Protein AF-A0A0C9VTS3-F1 (afdb_monomer_lite)

Organism: NCBI:txid994086

Sequence (188 aa):
MDPPLYLAEESVLGPTALARLLVVLAQRQTLDTIQGLKKAPSGLSSSTSLNHIQQITHPDIIRRFLTIALERVRAATAKGRERVRKEKLDEARLIFTSAAELAAALVAFDTHTQGLYSKEMRGARKELVLALGNASEMALRRKHFQQALNFGHGAVTVAENIPAAEALDPNNVEKNRRRVRLAQLSMV

Radius of gyration: 18.32 Å; chains: 1; bounding box: 47×29×50 Å

Secondary structure (DSSP, 8-state):
-PPP--PPPHHHHHHHHHHHHHHHHHHTT-GGGGGG-SSPPTT--TT--HHHHHHHT-HHHHHHHHHHHHHHHHHHHHHHHHHHHTT-HHHHHHHHHHHHHHHHHHHHHHHHTTTTTTTTTTTHHHHHHHHHHHHHHHHHHTT-HHHHHHHHHHHHHHHHT--GGG---HHHHHHHHHHHHHHHHTT-

Structure (mmCIF, N/CA/C/O backbone):
data_AF-A0A0C9VTS3-F1
#
_entry.id   AF-A0A0C9VTS3-F1
#
loop_
_atom_site.group_PDB
_atom_site.id
_atom_site.type_symbol
_atom_site.label_atom_id
_atom_site.label_alt_id
_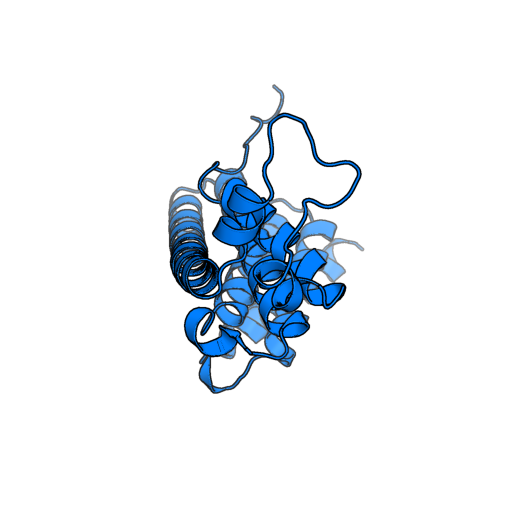atom_site.label_comp_id
_atom_site.label_asym_id
_atom_site.label_entity_id
_atom_site.label_seq_id
_atom_site.pdbx_PDB_ins_code
_atom_site.Cartn_x
_atom_site.Cartn_y
_atom_site.Cartn_z
_atom_site.occupancy
_atom_site.B_iso_or_equiv
_atom_site.auth_seq_id
_atom_site.auth_comp_id
_atom_site.auth_asym_id
_atom_site.auth_atom_id
_atom_site.pdbx_PDB_model_num
ATOM 1 N N . MET A 1 1 ? 30.612 12.072 -3.193 1.00 42.97 1 MET A N 1
ATOM 2 C CA . MET A 1 1 ? 29.296 12.741 -3.232 1.00 42.97 1 MET A CA 1
ATOM 3 C C . MET A 1 1 ? 28.288 11.690 -2.842 1.00 42.97 1 MET A C 1
ATOM 5 O O . MET A 1 1 ? 28.084 10.765 -3.622 1.00 42.97 1 MET A O 1
ATOM 9 N N . ASP A 1 2 ? 27.753 11.769 -1.629 1.00 42.59 2 ASP A N 1
ATOM 10 C CA . ASP A 1 2 ? 26.715 10.836 -1.203 1.00 42.59 2 ASP A CA 1
ATOM 11 C C . ASP A 1 2 ? 25.448 11.064 -2.035 1.00 42.59 2 ASP A C 1
ATOM 13 O O . ASP A 1 2 ? 25.131 12.213 -2.369 1.00 42.59 2 ASP A O 1
ATOM 17 N N . PRO A 1 3 ? 24.737 9.996 -2.431 1.00 55.62 3 PRO A N 1
ATOM 18 C CA . PRO A 1 3 ? 23.484 10.151 -3.144 1.00 55.62 3 PRO A CA 1
ATOM 19 C C . PRO A 1 3 ? 22.493 10.927 -2.261 1.00 55.62 3 PRO A C 1
ATOM 21 O O . PRO A 1 3 ? 22.412 10.662 -1.059 1.00 55.62 3 PRO A O 1
ATOM 24 N N . PRO A 1 4 ? 21.730 11.880 -2.824 1.00 63.41 4 PRO A N 1
ATOM 25 C CA . PRO A 1 4 ? 20.759 12.638 -2.050 1.00 63.41 4 PRO A CA 1
ATOM 26 C C . PRO A 1 4 ? 19.758 11.706 -1.355 1.00 63.41 4 PRO A C 1
ATOM 28 O O . PRO A 1 4 ? 19.182 10.804 -1.970 1.00 63.41 4 PRO A O 1
ATOM 31 N N . LEU A 1 5 ? 19.551 11.937 -0.056 1.00 60.47 5 LEU A N 1
ATOM 32 C CA . LEU A 1 5 ? 18.522 11.273 0.738 1.00 60.47 5 LEU A CA 1
ATOM 33 C C . LEU A 1 5 ? 17.153 11.762 0.270 1.00 60.47 5 LEU A C 1
ATOM 35 O O . LEU A 1 5 ? 16.707 12.854 0.617 1.00 60.47 5 LEU A O 1
ATOM 39 N N . TYR A 1 6 ? 16.480 10.945 -0.530 1.00 66.31 6 TYR A N 1
ATOM 40 C CA . TYR A 1 6 ? 15.095 11.193 -0.888 1.00 66.31 6 TYR A CA 1
ATOM 41 C C . TYR A 1 6 ? 14.195 10.580 0.193 1.00 66.31 6 TYR A C 1
ATOM 43 O O . TYR A 1 6 ? 14.119 9.359 0.335 1.00 66.31 6 TYR A O 1
ATOM 51 N N . LEU A 1 7 ? 13.534 11.434 0.975 1.00 71.62 7 LEU A N 1
ATOM 52 C CA . LEU A 1 7 ? 12.507 11.026 1.932 1.00 71.62 7 LEU A CA 1
ATOM 53 C C . LEU A 1 7 ? 11.144 10.993 1.245 1.00 71.62 7 LEU A C 1
ATOM 55 O O . LEU A 1 7 ? 10.843 11.826 0.387 1.00 71.62 7 LEU A O 1
ATOM 59 N N . ALA A 1 8 ? 10.326 10.009 1.612 1.00 71.31 8 ALA A N 1
ATOM 60 C CA . ALA A 1 8 ? 8.954 9.946 1.139 1.00 71.31 8 ALA A CA 1
ATOM 61 C C . ALA A 1 8 ? 8.184 11.187 1.611 1.00 71.31 8 ALA A C 1
ATOM 63 O O . ALA A 1 8 ? 8.411 11.701 2.706 1.00 71.31 8 ALA A O 1
ATOM 64 N N . GLU A 1 9 ? 7.269 11.675 0.779 1.00 77.88 9 GLU A N 1
ATOM 65 C CA . GLU A 1 9 ? 6.464 12.837 1.138 1.00 77.88 9 GLU A CA 1
ATOM 66 C C . GLU A 1 9 ? 5.577 12.508 2.342 1.00 77.88 9 GLU A C 1
ATOM 68 O O . GLU A 1 9 ? 4.986 11.426 2.428 1.00 77.88 9 GLU A O 1
ATOM 73 N N . GLU A 1 10 ? 5.431 13.469 3.257 1.00 76.25 10 GLU A N 1
ATOM 74 C CA . GLU A 1 10 ? 4.530 13.360 4.414 1.00 76.25 10 GLU A CA 1
ATOM 75 C C . GLU A 1 10 ? 3.101 12.996 3.983 1.00 76.25 10 GLU A C 1
ATOM 77 O O . GLU A 1 10 ? 2.389 12.252 4.662 1.00 76.25 10 GLU A O 1
ATOM 82 N N . SER A 1 11 ? 2.726 13.444 2.780 1.00 80.69 11 SER A N 1
ATOM 83 C CA . SER A 1 11 ? 1.460 13.140 2.128 1.00 80.69 11 SER A CA 1
ATOM 84 C C . SER A 1 11 ? 1.195 11.641 1.936 1.00 80.69 11 SER A C 1
ATOM 86 O O . SER A 1 11 ? 0.036 11.273 1.742 1.00 80.69 11 SER A O 1
ATOM 88 N N . VAL A 1 12 ? 2.218 10.788 2.022 1.00 83.38 12 VAL A N 1
ATOM 89 C CA . VAL A 1 12 ? 2.121 9.325 1.942 1.00 83.38 12 VAL A CA 1
ATOM 90 C C . VAL A 1 12 ? 2.529 8.670 3.265 1.00 83.38 12 VAL A C 1
ATOM 92 O O . VAL A 1 12 ? 1.846 7.746 3.709 1.00 83.38 12 VAL A O 1
ATOM 95 N N . LEU A 1 13 ? 3.574 9.165 3.940 1.00 89.44 13 LEU A N 1
ATOM 96 C CA . LEU A 1 13 ? 4.071 8.593 5.202 1.00 89.44 13 LEU A CA 1
ATOM 97 C C . LEU A 1 13 ? 3.031 8.610 6.329 1.00 89.44 13 LEU A C 1
ATOM 99 O O . LEU A 1 13 ? 2.771 7.567 6.931 1.00 89.44 13 LEU A O 1
ATOM 103 N N . GLY A 1 14 ? 2.407 9.764 6.589 1.00 91.56 14 GLY A N 1
ATOM 104 C CA . GLY A 1 14 ? 1.395 9.902 7.643 1.00 91.56 14 GLY A CA 1
ATOM 105 C C . GLY A 1 14 ? 0.204 8.956 7.433 1.00 91.56 14 GLY A C 1
ATOM 106 O O . GLY A 1 14 ? -0.105 8.156 8.320 1.00 91.56 14 GLY A O 1
ATOM 107 N N . PRO A 1 15 ? -0.421 8.955 6.239 1.00 94.94 15 PRO A N 1
ATOM 108 C CA . PRO A 1 15 ? -1.470 7.995 5.909 1.00 94.94 15 PRO A CA 1
ATOM 109 C C . PRO A 1 15 ? -1.025 6.534 6.006 1.00 94.94 15 PRO A C 1
ATOM 111 O O . PRO A 1 15 ? -1.806 5.691 6.435 1.00 94.94 15 PRO A O 1
ATOM 114 N N . THR A 1 16 ? 0.223 6.217 5.658 1.00 97.25 16 THR A N 1
ATOM 115 C CA . THR A 1 16 ? 0.739 4.841 5.746 1.00 97.25 16 THR A CA 1
ATOM 116 C C . THR A 1 16 ? 0.824 4.383 7.196 1.00 97.25 16 THR A C 1
ATOM 118 O O . THR A 1 16 ? 0.402 3.272 7.516 1.00 97.25 16 THR A O 1
ATOM 121 N N . ALA A 1 17 ? 1.318 5.242 8.089 1.00 95.88 17 ALA A N 1
ATOM 122 C CA . ALA A 1 17 ? 1.375 4.956 9.517 1.00 95.88 17 ALA A CA 1
ATOM 123 C C . ALA A 1 17 ? -0.029 4.737 10.104 1.00 95.88 17 ALA A C 1
ATOM 125 O O . ALA A 1 17 ? -0.252 3.743 10.797 1.00 95.88 17 ALA A O 1
ATOM 126 N N . LEU A 1 18 ? -0.991 5.606 9.768 1.00 95.81 18 LEU A N 1
ATOM 127 C CA . LEU A 1 18 ? -2.376 5.449 10.217 1.00 95.81 18 LEU A CA 1
ATOM 128 C C . LEU A 1 18 ? -3.016 4.165 9.667 1.00 95.81 18 LEU A C 1
ATOM 130 O O . LEU A 1 18 ? -3.617 3.416 10.432 1.00 95.81 18 LEU A O 1
ATOM 134 N N . ALA A 1 19 ? -2.841 3.856 8.378 1.00 97.62 19 ALA A N 1
ATOM 135 C CA . ALA A 1 19 ? -3.345 2.613 7.793 1.00 97.62 19 ALA A CA 1
ATOM 136 C C . ALA A 1 19 ? -2.755 1.381 8.496 1.00 97.62 19 ALA A C 1
ATOM 138 O O . ALA A 1 19 ? -3.497 0.475 8.864 1.00 97.62 19 ALA A O 1
ATOM 139 N N . ARG A 1 20 ? -1.441 1.359 8.758 1.00 97.56 20 ARG A N 1
ATOM 140 C CA . ARG A 1 20 ? -0.783 0.262 9.491 1.00 97.56 20 ARG A CA 1
ATOM 141 C C . ARG A 1 20 ? -1.298 0.128 10.927 1.00 97.56 20 ARG A C 1
ATOM 143 O O . ARG A 1 20 ? -1.484 -0.993 11.393 1.00 97.56 20 ARG A O 1
ATOM 150 N N . LEU A 1 21 ? -1.571 1.237 11.616 1.00 95.94 21 LEU A N 1
ATOM 151 C CA . LEU A 1 21 ? -2.202 1.202 12.937 1.00 95.94 21 LEU A CA 1
ATOM 152 C C . LEU A 1 21 ? -3.590 0.548 12.865 1.00 95.94 21 LEU A C 1
ATOM 154 O O . LEU A 1 21 ? -3.874 -0.369 13.632 1.00 95.94 21 LEU A O 1
ATOM 158 N N . LEU A 1 22 ? -4.427 0.975 11.916 1.00 97.19 22 LEU A N 1
ATOM 159 C CA . LEU A 1 22 ? -5.758 0.404 11.706 1.00 97.19 22 LEU A CA 1
ATOM 160 C C . LEU A 1 22 ? -5.693 -1.090 11.349 1.00 97.19 22 LEU A C 1
ATOM 162 O O . LEU A 1 22 ? -6.494 -1.866 11.866 1.00 97.19 22 LEU A O 1
ATOM 166 N N . VAL A 1 23 ? -4.710 -1.515 10.545 1.00 98.12 23 VAL A N 1
ATOM 167 C CA . VAL A 1 23 ? -4.435 -2.935 10.253 1.00 98.12 23 VAL A CA 1
ATOM 168 C C . VAL A 1 23 ? -4.194 -3.723 11.532 1.00 98.12 23 VAL A C 1
ATOM 170 O O . VAL A 1 23 ? -4.822 -4.759 11.723 1.00 98.12 23 VAL A O 1
ATOM 173 N N . VAL A 1 24 ? -3.329 -3.239 12.428 1.00 97.25 24 VAL A N 1
ATOM 174 C CA . VAL A 1 24 ? -3.034 -3.938 13.690 1.00 97.25 24 VAL A CA 1
ATOM 175 C C . VAL A 1 24 ? -4.282 -4.046 14.569 1.00 97.25 24 VAL A C 1
ATOM 177 O O . VAL A 1 24 ? -4.508 -5.090 15.181 1.00 97.25 24 VAL A O 1
ATOM 180 N N . LEU A 1 25 ? -5.111 -3.000 14.621 1.00 95.69 25 LEU A N 1
ATOM 181 C CA . LEU A 1 25 ? -6.375 -3.027 15.366 1.00 95.69 25 LEU A CA 1
ATOM 182 C C . LEU A 1 25 ? -7.378 -4.024 14.763 1.00 95.69 25 LEU A C 1
ATOM 184 O O . LEU A 1 25 ? -8.004 -4.786 15.500 1.00 95.69 25 LEU A O 1
ATOM 188 N N . ALA A 1 26 ? -7.498 -4.065 13.434 1.00 96.69 26 ALA A N 1
ATOM 189 C CA . ALA A 1 26 ? -8.353 -5.023 12.733 1.00 96.69 26 ALA A CA 1
ATOM 190 C C . ALA A 1 26 ? -7.859 -6.467 12.916 1.00 96.69 26 ALA A C 1
ATOM 192 O O . ALA A 1 26 ? -8.634 -7.349 13.270 1.00 96.69 26 ALA A O 1
ATOM 193 N N . GLN A 1 27 ? -6.553 -6.704 12.770 1.00 96.94 27 GLN A N 1
ATOM 194 C CA . GLN A 1 27 ? -5.935 -8.019 12.949 1.00 96.94 27 GLN A CA 1
ATOM 195 C C . GLN A 1 27 ? -6.146 -8.569 14.367 1.00 96.94 27 GLN A C 1
ATOM 197 O O . GLN A 1 27 ? -6.313 -9.774 14.543 1.00 96.94 27 GLN A O 1
ATOM 202 N N . ARG A 1 28 ? -6.156 -7.693 15.378 1.00 95.56 28 ARG A N 1
ATOM 203 C CA . ARG A 1 28 ? -6.427 -8.053 16.779 1.00 95.56 28 ARG A CA 1
ATOM 204 C C . ARG A 1 28 ? -7.914 -8.120 17.120 1.00 95.56 28 ARG A C 1
ATOM 206 O O . ARG A 1 28 ? -8.234 -8.358 18.279 1.00 95.56 28 ARG A O 1
ATOM 213 N N . GLN A 1 29 ? -8.801 -7.893 16.149 1.00 93.00 29 GLN A N 1
ATOM 214 C CA . GLN A 1 29 ? -10.255 -7.867 16.339 1.00 93.00 29 GLN A CA 1
ATOM 215 C C . GLN A 1 29 ? -10.703 -6.852 17.405 1.00 93.00 29 GLN A C 1
ATOM 217 O O . GLN A 1 29 ? -11.727 -7.023 18.058 1.00 93.00 29 GLN A O 1
ATOM 222 N N . THR A 1 30 ? -9.930 -5.779 17.601 1.00 93.44 30 THR A N 1
ATOM 223 C CA . THR A 1 30 ? -10.247 -4.750 18.599 1.00 93.44 30 THR A CA 1
ATOM 224 C C . THR A 1 30 ? -10.953 -3.550 17.994 1.00 93.44 30 THR A C 1
ATOM 226 O O . THR A 1 30 ? -11.639 -2.841 18.726 1.00 93.44 30 THR A O 1
ATOM 229 N N . LEU A 1 31 ? -10.823 -3.330 16.682 1.00 94.25 31 LEU A N 1
ATOM 230 C CA . LEU A 1 31 ? -11.312 -2.129 16.002 1.00 94.25 31 LEU A CA 1
ATOM 231 C C . LEU A 1 31 ? -12.786 -1.816 16.315 1.00 94.25 31 LEU A C 1
ATOM 233 O O . LEU A 1 31 ? -13.098 -0.693 16.707 1.00 94.25 31 LEU A O 1
ATOM 237 N N . ASP A 1 32 ? -13.662 -2.818 16.241 1.00 90.38 32 ASP A N 1
ATOM 238 C CA . ASP A 1 32 ? -15.112 -2.642 16.417 1.00 90.38 32 ASP A CA 1
ATOM 239 C C . ASP A 1 32 ? -15.515 -2.399 17.881 1.00 90.38 32 ASP A C 1
ATOM 241 O O . ASP A 1 32 ? -16.554 -1.809 18.172 1.00 90.38 32 ASP A O 1
ATOM 245 N N . THR A 1 33 ? -14.664 -2.800 18.827 1.00 93.25 33 THR A N 1
ATOM 246 C CA . THR A 1 33 ? -14.920 -2.649 20.269 1.00 93.25 33 THR A CA 1
ATOM 247 C C . THR A 1 33 ? -14.567 -1.260 20.797 1.00 93.25 33 THR A C 1
ATOM 249 O O . THR A 1 33 ? -15.086 -0.842 21.834 1.00 93.25 33 THR A O 1
ATOM 252 N N . ILE A 1 34 ? -13.707 -0.519 20.088 1.00 94.38 34 ILE A N 1
ATOM 253 C CA . ILE A 1 34 ? -13.129 0.743 20.574 1.00 94.38 34 ILE A CA 1
ATOM 254 C C . ILE A 1 34 ? -14.205 1.805 20.816 1.00 94.38 34 ILE A C 1
ATOM 256 O O . ILE A 1 34 ? -14.144 2.538 21.806 1.00 94.38 34 ILE A O 1
ATOM 260 N N . GLN A 1 35 ? -15.224 1.859 19.958 1.00 94.81 35 GLN A N 1
ATOM 261 C CA . GLN A 1 35 ? -16.330 2.809 20.108 1.00 94.81 35 GLN A CA 1
ATOM 262 C C . GLN A 1 35 ? -17.156 2.549 21.378 1.00 94.81 35 GLN A C 1
ATOM 264 O O . GLN A 1 35 ? -17.727 3.476 21.941 1.00 94.81 35 GLN A O 1
ATOM 269 N N . GLY A 1 36 ? -17.178 1.307 21.875 1.00 93.38 36 GLY A N 1
ATOM 270 C CA . GLY A 1 36 ? -17.886 0.929 23.101 1.00 93.38 36 GLY A CA 1
ATOM 271 C C . GLY A 1 36 ? -17.093 1.145 24.393 1.00 93.38 36 GLY A C 1
ATOM 272 O O . GLY A 1 36 ? -17.640 0.963 25.485 1.00 93.38 36 GLY A O 1
ATOM 273 N N . LEU A 1 37 ? -15.810 1.515 24.311 1.00 93.44 37 LEU A N 1
ATOM 274 C CA . LEU A 1 37 ? -14.987 1.743 25.496 1.00 93.44 37 LEU A CA 1
ATOM 275 C C . LEU A 1 37 ? -15.519 2.939 26.299 1.00 93.44 37 LEU A C 1
ATOM 277 O O . LEU A 1 37 ? -15.678 4.039 25.780 1.00 93.44 37 LEU A O 1
ATOM 281 N N . LYS A 1 38 ? -15.752 2.727 27.598 1.00 93.56 38 LYS A N 1
ATOM 282 C CA . LYS A 1 38 ? -16.150 3.786 28.549 1.00 93.56 38 LYS A CA 1
ATOM 283 C C . LYS A 1 38 ? -14.971 4.366 29.331 1.00 93.56 38 LYS A C 1
ATOM 285 O O . LYS A 1 38 ? -15.093 5.416 29.952 1.00 93.56 38 LYS A O 1
ATOM 290 N N . LYS A 1 39 ? -13.838 3.660 29.340 1.00 92.31 39 LYS A N 1
ATOM 291 C CA . LYS A 1 39 ? -12.623 4.032 30.068 1.00 92.31 39 LYS A CA 1
ATOM 292 C C . LYS A 1 39 ? -11.408 3.840 29.171 1.00 92.31 39 LYS A C 1
ATOM 294 O O . LYS A 1 39 ? -11.334 2.882 28.406 1.00 92.31 39 LYS A O 1
ATOM 299 N N . ALA A 1 40 ? -10.468 4.769 29.288 1.00 89.75 40 ALA A N 1
ATOM 300 C CA . ALA A 1 40 ? -9.198 4.742 28.586 1.00 89.75 40 ALA A CA 1
ATOM 301 C C . ALA A 1 40 ? -8.396 3.464 28.941 1.00 89.75 40 ALA A C 1
ATOM 303 O O . ALA A 1 40 ? -8.276 3.148 30.131 1.00 89.75 40 ALA A O 1
ATOM 304 N N . PRO A 1 41 ? -7.850 2.734 27.946 1.00 86.31 41 PRO A N 1
ATOM 305 C CA . PRO A 1 41 ? -6.922 1.629 28.181 1.00 86.31 41 PRO A CA 1
ATOM 306 C C . PRO A 1 41 ? -5.721 2.030 29.048 1.00 86.31 41 PRO A C 1
ATOM 308 O O . PRO A 1 41 ? -5.234 3.161 28.981 1.00 86.31 41 PRO A O 1
ATOM 311 N N . SER A 1 42 ? -5.215 1.090 29.848 1.00 88.31 42 SER A N 1
ATOM 312 C CA . SER A 1 42 ? -3.993 1.291 30.633 1.00 88.31 42 SER A CA 1
ATOM 313 C C . SER A 1 42 ? -2.787 1.538 29.726 1.00 88.31 42 SER A C 1
ATOM 315 O O . SER A 1 42 ? -2.658 0.899 28.683 1.00 88.31 42 SER A O 1
ATOM 317 N N . GLY A 1 43 ? -1.875 2.415 30.152 1.00 86.81 43 GLY A N 1
ATOM 318 C CA . GLY A 1 43 ? -0.647 2.708 29.405 1.00 86.81 43 GLY A CA 1
ATOM 319 C C . GLY A 1 43 ? -0.818 3.731 28.280 1.00 86.81 43 GLY A C 1
ATOM 320 O O . GLY A 1 43 ? 0.074 3.872 27.447 1.00 86.81 43 GLY A O 1
ATOM 321 N N . LEU A 1 44 ? -1.941 4.454 28.244 1.00 86.88 44 LEU A N 1
ATOM 322 C CA . LEU A 1 44 ? -2.080 5.603 27.358 1.00 86.88 44 LEU A CA 1
ATOM 323 C C . LEU A 1 44 ? -1.131 6.738 27.751 1.00 86.88 44 LEU A C 1
ATOM 325 O O . LEU A 1 44 ? -0.978 7.057 28.930 1.00 86.88 44 LEU A O 1
ATOM 329 N N . SER A 1 45 ? -0.528 7.362 26.737 1.00 90.25 45 SER A N 1
ATOM 330 C CA . SER A 1 45 ? 0.235 8.601 26.901 1.00 90.25 45 SER A CA 1
ATOM 331 C C . SER A 1 45 ? -0.651 9.696 27.493 1.00 90.25 45 SER A C 1
ATOM 333 O O . SER A 1 45 ? -1.814 9.817 27.111 1.00 90.25 45 SER A O 1
ATOM 335 N N . SER A 1 46 ? -0.081 10.562 28.332 1.00 88.94 46 SER A N 1
ATOM 336 C CA . SER A 1 46 ? -0.767 11.750 28.859 1.00 88.94 46 SER A CA 1
ATOM 337 C C . SER A 1 46 ? -1.229 12.721 27.764 1.00 88.94 46 SER A C 1
ATOM 339 O O . SER A 1 46 ? -2.154 13.497 27.985 1.00 88.94 46 SER A O 1
ATOM 341 N N . SER A 1 47 ? -0.630 12.659 26.570 1.00 91.31 47 SER A N 1
ATOM 342 C CA . SER A 1 47 ? -1.029 13.450 25.397 1.00 91.31 47 SER A CA 1
ATOM 343 C C . SER A 1 47 ? -2.165 12.829 24.571 1.00 91.31 47 SER A C 1
ATOM 345 O O . SER A 1 47 ? -2.609 13.423 23.590 1.00 91.31 47 SER A O 1
ATOM 347 N N . THR A 1 48 ? -2.628 11.623 24.914 1.00 89.19 48 THR A N 1
ATOM 348 C CA . THR A 1 48 ? -3.664 10.898 24.166 1.00 89.19 48 THR A CA 1
ATOM 349 C C . THR A 1 48 ? -4.875 10.631 25.049 1.00 89.19 48 THR A C 1
ATOM 351 O O . THR A 1 48 ? -4.747 10.228 26.199 1.00 89.19 48 THR A O 1
ATOM 354 N N . SER A 1 49 ? -6.073 10.823 24.501 1.00 92.00 49 SER A N 1
ATOM 355 C CA . SER A 1 49 ? -7.331 10.554 25.195 1.00 92.00 49 SER A CA 1
ATOM 356 C C . SER A 1 49 ? -8.091 9.414 24.525 1.00 92.00 49 SER A C 1
ATOM 358 O O . SER A 1 49 ? -7.897 9.132 23.340 1.00 92.00 49 SER A O 1
ATOM 360 N N . LEU A 1 50 ? -9.005 8.783 25.267 1.00 92.88 50 LEU A N 1
ATOM 361 C CA . LEU A 1 50 ? -9.940 7.819 24.685 1.00 92.88 50 LEU A CA 1
ATOM 362 C C . LEU A 1 50 ? -10.741 8.444 23.533 1.00 92.88 50 LEU A C 1
ATOM 364 O O . LEU A 1 50 ? -10.896 7.807 22.496 1.00 92.88 50 LEU A O 1
ATOM 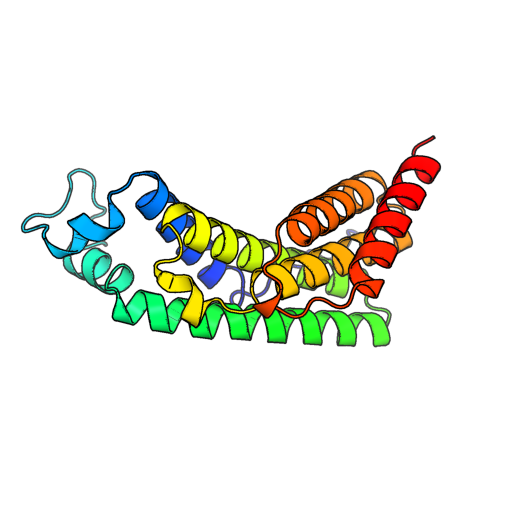368 N N . ASN A 1 51 ? -11.156 9.706 23.680 1.00 93.62 51 ASN A N 1
ATOM 369 C CA . ASN A 1 51 ? -11.884 10.439 22.645 1.00 93.62 51 ASN A CA 1
ATOM 370 C C . ASN A 1 51 ? -11.077 10.534 21.342 1.00 93.62 51 ASN A C 1
ATOM 372 O O . ASN A 1 51 ? -11.638 10.336 20.270 1.00 93.62 51 ASN A O 1
ATOM 376 N N . HIS A 1 52 ? -9.762 10.776 21.414 1.00 91.81 52 HIS A N 1
ATOM 377 C CA . HIS A 1 52 ? -8.911 10.793 20.218 1.00 91.81 52 HIS A CA 1
ATOM 378 C C . HIS A 1 52 ? -8.878 9.424 19.532 1.00 91.81 52 HIS A C 1
ATOM 380 O O . HIS A 1 52 ? -8.991 9.346 18.311 1.00 91.81 52 HIS A O 1
ATOM 386 N N . ILE A 1 53 ? -8.765 8.340 20.304 1.00 92.19 53 ILE A N 1
ATOM 387 C CA . ILE A 1 53 ? -8.742 6.973 19.763 1.00 92.19 53 ILE A CA 1
ATOM 388 C C . ILE A 1 53 ? -10.087 6.638 19.115 1.00 92.19 53 ILE A C 1
ATOM 390 O O . ILE A 1 53 ? -10.121 6.131 17.995 1.00 92.19 53 ILE A O 1
ATOM 394 N N . GLN A 1 54 ? -11.194 6.958 19.787 1.00 95.06 54 GLN A N 1
ATOM 395 C CA . GLN A 1 54 ? -12.541 6.766 19.253 1.00 95.06 54 GLN A CA 1
ATOM 396 C C . GLN A 1 54 ? -12.749 7.578 17.977 1.00 95.06 54 GLN A C 1
ATOM 398 O O . GLN A 1 54 ? -13.265 7.045 17.003 1.00 95.06 54 GLN A O 1
ATOM 403 N N . GLN A 1 55 ? -12.263 8.817 17.919 1.00 94.19 55 GLN A N 1
ATOM 404 C CA . GLN A 1 55 ? -12.354 9.639 16.718 1.00 94.19 55 GLN A CA 1
ATOM 405 C C . GLN A 1 55 ? -11.599 9.020 15.532 1.00 94.19 55 GLN A C 1
ATOM 407 O O . GLN A 1 55 ? -12.184 8.855 14.464 1.00 94.19 55 GLN A O 1
ATOM 412 N N . ILE A 1 56 ? -10.323 8.646 15.694 1.00 93.25 56 ILE A N 1
ATOM 413 C CA . ILE A 1 56 ? -9.519 8.113 14.575 1.00 93.25 56 ILE A CA 1
ATOM 414 C C . ILE A 1 56 ? -9.957 6.710 14.131 1.00 93.25 56 ILE A C 1
ATOM 416 O O . ILE A 1 56 ? -9.646 6.299 13.016 1.00 93.25 56 ILE A O 1
ATOM 420 N N . THR A 1 57 ? -10.676 5.982 14.989 1.00 95.94 57 THR A N 1
ATOM 421 C CA . THR A 1 57 ? -11.229 4.650 14.692 1.00 95.94 57 THR A CA 1
ATOM 422 C C . THR A 1 57 ? -12.727 4.674 14.392 1.00 95.94 57 THR A C 1
ATOM 424 O O . THR A 1 57 ? -13.329 3.618 14.203 1.00 95.94 57 THR A O 1
ATOM 427 N N . HIS A 1 58 ? -13.355 5.852 14.338 1.00 96.62 58 HIS A N 1
ATOM 428 C CA . HIS A 1 58 ? -14.776 5.949 14.032 1.00 96.62 58 HIS A CA 1
ATOM 429 C C . HIS A 1 58 ? -15.025 5.481 12.587 1.00 96.62 58 HIS A C 1
ATOM 431 O O . HIS A 1 58 ? -14.310 5.939 11.688 1.00 96.62 58 HIS A O 1
ATOM 437 N N . PRO A 1 59 ? -16.039 4.636 12.312 1.00 96.50 59 PRO A N 1
ATOM 438 C CA . PRO A 1 59 ? -16.256 4.067 10.979 1.00 96.50 59 PRO A CA 1
ATOM 439 C C . PRO A 1 59 ? -16.317 5.109 9.855 1.00 96.50 59 PRO A C 1
ATOM 441 O O . PRO A 1 59 ? -15.714 4.923 8.801 1.00 96.50 59 PRO A O 1
ATOM 444 N N . ASP A 1 60 ? -16.976 6.246 10.084 1.00 96.62 60 ASP A N 1
ATOM 445 C CA . ASP A 1 60 ? -17.061 7.318 9.079 1.00 96.62 60 ASP A CA 1
ATOM 446 C C . ASP A 1 60 ? -15.724 8.020 8.829 1.00 96.62 60 ASP A C 1
ATOM 448 O O . ASP A 1 60 ? -15.411 8.393 7.694 1.00 96.62 60 ASP A O 1
ATOM 452 N N . ILE A 1 61 ? -14.905 8.164 9.874 1.00 97.31 61 ILE A N 1
ATOM 453 C CA . ILE A 1 61 ? -13.559 8.727 9.755 1.00 97.31 61 ILE A CA 1
ATOM 454 C C . ILE A 1 61 ? -12.664 7.754 8.991 1.00 97.31 61 ILE A C 1
ATOM 456 O O . ILE A 1 61 ? -11.947 8.187 8.090 1.00 97.31 61 ILE A O 1
ATOM 460 N N . ILE A 1 62 ? -12.775 6.451 9.265 1.00 98.00 62 ILE A N 1
ATOM 461 C CA . ILE A 1 62 ? -12.076 5.402 8.516 1.00 98.00 62 ILE A CA 1
ATOM 462 C C . ILE A 1 62 ? -12.482 5.448 7.040 1.00 98.00 62 ILE A C 1
ATOM 464 O O . ILE A 1 62 ? -11.609 5.573 6.187 1.00 98.00 62 ILE A O 1
ATOM 468 N N . ARG A 1 63 ? -13.779 5.436 6.704 1.00 98.19 63 ARG A N 1
ATOM 469 C CA . ARG A 1 63 ? -14.244 5.495 5.301 1.00 98.19 63 ARG A CA 1
ATOM 470 C C . ARG A 1 63 ? -13.684 6.702 4.550 1.00 98.19 63 ARG A C 1
ATOM 472 O O . ARG A 1 63 ? -13.170 6.571 3.433 1.00 98.19 63 ARG A O 1
ATOM 479 N N . ARG A 1 64 ? -13.740 7.882 5.178 1.00 97.75 64 ARG A N 1
ATOM 480 C CA . ARG A 1 64 ? -13.189 9.117 4.608 1.00 97.75 64 ARG A CA 1
ATOM 481 C C . ARG A 1 64 ? -11.676 9.019 4.424 1.00 97.75 64 ARG A C 1
ATOM 483 O O . ARG A 1 64 ? -11.166 9.375 3.363 1.00 97.75 64 ARG A O 1
ATOM 490 N N . PHE A 1 65 ? -10.968 8.521 5.435 1.00 97.69 65 PHE A N 1
ATOM 491 C CA . PHE A 1 65 ? -9.527 8.306 5.387 1.00 97.69 65 PHE A CA 1
ATOM 492 C C . PHE A 1 65 ? -9.131 7.371 4.239 1.00 97.69 65 PHE A C 1
ATOM 494 O O . PHE A 1 65 ? -8.262 7.734 3.451 1.00 97.69 65 PHE A O 1
ATOM 501 N N . LEU A 1 66 ? -9.785 6.214 4.104 1.00 98.19 66 LEU A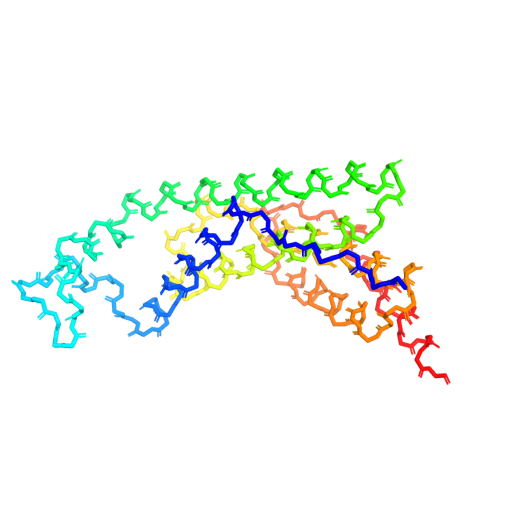 N 1
ATOM 502 C CA . LEU A 1 66 ? -9.474 5.220 3.072 1.00 98.19 66 LEU A CA 1
ATOM 503 C C . LEU A 1 66 ? -9.654 5.783 1.660 1.00 98.19 66 LEU A C 1
ATOM 505 O O . LEU A 1 66 ? -8.794 5.581 0.803 1.00 98.19 66 LEU A O 1
ATOM 509 N N . THR A 1 67 ? -10.728 6.545 1.444 1.00 97.81 67 THR A N 1
ATOM 510 C CA . THR A 1 67 ? -10.997 7.209 0.161 1.00 97.81 67 THR A CA 1
ATOM 511 C C . THR A 1 67 ? -9.859 8.171 -0.199 1.00 97.81 67 THR A C 1
ATOM 513 O O . THR A 1 67 ? -9.256 8.061 -1.267 1.00 97.81 67 THR A O 1
ATOM 516 N N . ILE A 1 68 ? -9.491 9.057 0.733 1.00 97.44 68 ILE A N 1
ATOM 517 C CA . ILE A 1 68 ? -8.406 10.034 0.545 1.00 97.44 68 ILE A CA 1
ATOM 518 C C . ILE A 1 68 ? -7.048 9.333 0.377 1.00 97.44 68 ILE A C 1
ATOM 520 O O . ILE A 1 68 ? -6.213 9.756 -0.423 1.00 97.44 68 ILE A O 1
ATOM 524 N N . ALA A 1 69 ? -6.794 8.263 1.131 1.00 97.88 69 ALA A N 1
ATOM 525 C CA . ALA A 1 69 ? -5.555 7.501 1.047 1.00 97.88 69 ALA A CA 1
ATOM 526 C C . ALA A 1 69 ? -5.395 6.850 -0.334 1.00 97.88 69 ALA A C 1
ATOM 528 O O . ALA A 1 69 ? -4.321 6.935 -0.929 1.00 97.88 69 ALA A O 1
ATOM 529 N N . LEU A 1 70 ? -6.463 6.270 -0.888 1.00 97.81 70 LEU A N 1
ATOM 530 C CA . LEU A 1 70 ? -6.437 5.696 -2.231 1.00 97.81 70 LEU A CA 1
ATOM 531 C C . LEU A 1 70 ? -6.213 6.764 -3.315 1.00 97.81 70 LEU A C 1
ATOM 533 O O . LEU A 1 70 ? -5.439 6.546 -4.249 1.00 97.81 70 LEU A O 1
ATOM 537 N N . GLU A 1 71 ? -6.828 7.940 -3.186 1.00 97.44 71 GLU A N 1
ATOM 538 C CA . GLU A 1 71 ? -6.553 9.077 -4.077 1.00 97.44 71 GLU A CA 1
ATOM 539 C C . GLU A 1 71 ? -5.080 9.499 -4.025 1.00 97.44 71 GLU A C 1
ATOM 541 O O . GLU A 1 71 ? -4.464 9.735 -5.068 1.00 97.44 71 GLU A O 1
ATOM 546 N N . ARG A 1 72 ? -4.476 9.514 -2.831 1.00 97.31 72 ARG A N 1
ATOM 547 C CA . ARG A 1 72 ? -3.044 9.802 -2.653 1.00 97.31 72 ARG A CA 1
ATOM 548 C C . ARG A 1 72 ? -2.157 8.751 -3.313 1.00 97.31 72 ARG A C 1
ATOM 550 O O . ARG A 1 72 ? -1.188 9.128 -3.967 1.00 97.31 72 ARG A O 1
ATOM 557 N N . VAL A 1 73 ? -2.500 7.463 -3.224 1.00 97.81 73 VAL A N 1
ATOM 558 C CA . VAL A 1 73 ? -1.794 6.393 -3.958 1.00 97.81 73 VAL A CA 1
ATOM 559 C C . VAL A 1 73 ? -1.841 6.649 -5.467 1.00 97.81 73 VAL A C 1
ATOM 561 O O . VAL A 1 73 ? -0.805 6.594 -6.137 1.00 97.81 73 VAL A O 1
ATOM 564 N N . ARG A 1 74 ? -3.019 6.975 -6.015 1.00 97.25 74 ARG A N 1
ATOM 565 C CA . ARG A 1 74 ? -3.191 7.267 -7.451 1.00 97.25 74 ARG A CA 1
ATOM 566 C C . ARG A 1 74 ? -2.369 8.481 -7.879 1.00 97.25 74 ARG A C 1
ATOM 568 O O . ARG A 1 74 ? -1.661 8.423 -8.888 1.00 97.25 74 ARG A O 1
ATOM 575 N N . ALA A 1 75 ? -2.421 9.559 -7.097 1.00 96.75 75 ALA A N 1
ATOM 576 C CA . ALA A 1 75 ? -1.669 10.784 -7.347 1.00 96.75 75 ALA A CA 1
ATOM 577 C C . ALA A 1 75 ? -0.152 10.542 -7.289 1.00 96.75 75 ALA A C 1
ATOM 579 O O . ALA A 1 75 ? 0.571 10.945 -8.203 1.00 96.75 75 ALA A O 1
ATOM 580 N N . ALA A 1 76 ? 0.332 9.817 -6.277 1.00 96.44 76 ALA A N 1
ATOM 581 C CA . ALA A 1 76 ? 1.736 9.438 -6.157 1.00 96.44 76 ALA A CA 1
ATOM 582 C C . ALA A 1 76 ? 2.180 8.574 -7.346 1.00 96.44 76 ALA A C 1
ATOM 584 O O . ALA A 1 76 ? 3.194 8.861 -7.976 1.00 96.44 76 ALA A O 1
ATOM 585 N N . THR A 1 77 ? 1.387 7.580 -7.745 1.00 96.31 77 THR A N 1
ATOM 586 C CA . THR A 1 77 ? 1.708 6.730 -8.902 1.00 96.31 77 THR A CA 1
ATOM 587 C C . THR A 1 77 ? 1.746 7.539 -10.207 1.00 96.31 77 THR A C 1
ATOM 589 O O . THR A 1 77 ? 2.627 7.331 -11.047 1.00 96.31 77 THR A O 1
ATOM 592 N N . ALA A 1 78 ? 0.845 8.510 -10.389 1.00 97.06 78 ALA A N 1
ATOM 593 C CA . ALA A 1 78 ? 0.888 9.433 -11.525 1.00 97.06 78 ALA A CA 1
ATOM 594 C C . ALA A 1 78 ? 2.145 10.317 -11.515 1.00 97.06 78 ALA A C 1
ATOM 596 O O . ALA A 1 78 ? 2.824 10.425 -12.540 1.00 97.06 78 ALA A O 1
ATOM 597 N N . LYS A 1 79 ? 2.500 10.869 -10.353 1.00 96.44 79 LYS A N 1
ATOM 598 C CA . LYS A 1 79 ? 3.717 11.662 -10.143 1.00 96.44 79 LYS A CA 1
ATOM 599 C C . LYS A 1 79 ? 4.984 10.849 -10.408 1.00 96.44 79 LYS A C 1
ATOM 601 O O . LYS A 1 79 ? 5.899 11.334 -11.066 1.00 96.44 79 LYS A O 1
ATOM 606 N N . GLY A 1 80 ? 5.026 9.588 -9.980 1.00 96.62 80 GLY A N 1
ATOM 607 C CA . GLY A 1 80 ? 6.124 8.668 -10.282 1.00 96.62 80 GLY A CA 1
ATOM 608 C C . GLY A 1 80 ? 6.330 8.520 -11.790 1.00 96.62 80 GLY A C 1
ATOM 609 O O . GLY A 1 80 ? 7.446 8.677 -12.279 1.00 96.62 80 GLY A O 1
ATOM 610 N N . ARG A 1 81 ? 5.246 8.332 -12.561 1.00 97.38 81 ARG A N 1
ATOM 611 C CA . ARG A 1 81 ? 5.313 8.272 -14.036 1.00 97.38 81 ARG A CA 1
ATOM 612 C C . ARG A 1 81 ? 5.835 9.570 -14.651 1.00 97.38 81 ARG A C 1
ATOM 614 O O . ARG A 1 81 ? 6.579 9.521 -15.626 1.00 97.38 81 ARG A O 1
ATOM 621 N N . GLU A 1 82 ? 5.474 10.721 -14.094 1.00 97.38 82 GLU A N 1
ATOM 622 C CA . GLU A 1 82 ? 6.020 12.011 -14.524 1.00 97.38 82 GLU A CA 1
ATOM 623 C C . GLU A 1 82 ? 7.537 12.093 -14.291 1.00 97.38 82 GLU A C 1
ATOM 625 O O . GLU A 1 82 ? 8.271 12.506 -15.188 1.00 97.38 82 GLU A O 1
ATOM 630 N N . ARG A 1 83 ? 8.028 11.639 -13.129 1.00 95.88 83 ARG A N 1
ATOM 631 C CA . ARG A 1 83 ? 9.471 11.588 -12.837 1.00 95.88 83 ARG A CA 1
ATOM 632 C C . ARG A 1 83 ? 10.225 10.666 -13.791 1.00 95.88 83 ARG A C 1
ATOM 634 O O . ARG A 1 83 ? 11.311 11.038 -14.225 1.00 95.88 83 ARG A O 1
ATOM 641 N N . VAL A 1 84 ? 9.632 9.538 -14.194 1.00 96.31 84 VAL A N 1
ATOM 642 C CA . VAL A 1 84 ? 10.213 8.656 -15.225 1.00 96.31 84 VAL A CA 1
ATOM 643 C C . VAL A 1 84 ? 10.399 9.390 -16.553 1.00 96.31 84 VAL A C 1
ATOM 645 O O . VAL A 1 84 ? 11.464 9.277 -17.150 1.00 96.31 84 VAL A O 1
ATOM 648 N N . ARG A 1 85 ? 9.407 10.173 -17.006 1.00 96.25 85 ARG A N 1
ATOM 649 C CA . ARG A 1 85 ? 9.512 10.955 -18.259 1.00 96.25 85 ARG A CA 1
ATOM 650 C C . ARG A 1 85 ? 10.603 12.023 -18.208 1.00 96.25 85 ARG A C 1
ATOM 652 O O . ARG A 1 85 ? 11.117 12.410 -19.245 1.00 96.25 85 ARG A O 1
ATOM 659 N N . LYS A 1 86 ? 10.936 12.494 -17.007 1.00 95.81 86 LYS A N 1
ATOM 660 C CA . LYS A 1 86 ? 12.015 13.455 -16.737 1.00 95.81 86 LYS A CA 1
ATOM 661 C C . LYS A 1 86 ? 13.348 12.768 -16.405 1.00 95.81 86 LYS A C 1
ATOM 663 O O . LYS A 1 86 ? 14.223 13.415 -15.845 1.00 95.81 86 LYS A O 1
ATOM 668 N N . GLU A 1 87 ? 13.458 11.458 -16.647 1.00 93.06 87 GLU A N 1
ATOM 669 C CA . GLU A 1 87 ? 14.642 10.621 -16.382 1.00 93.06 87 GLU A CA 1
ATOM 670 C C . GLU A 1 87 ? 15.127 10.616 -14.917 1.00 93.06 87 GLU A C 1
ATOM 672 O O . GLU A 1 87 ? 16.227 10.171 -14.593 1.00 93.06 87 GLU A O 1
ATOM 677 N N . LYS A 1 88 ? 14.264 11.024 -13.982 1.00 92.62 88 LYS A N 1
ATOM 678 C CA . LYS A 1 88 ? 14.530 11.045 -12.537 1.00 92.62 88 LYS A CA 1
ATOM 679 C C . LYS A 1 88 ? 14.190 9.691 -11.914 1.00 92.62 88 LYS A C 1
ATOM 681 O O . LYS A 1 88 ? 13.226 9.565 -11.159 1.00 92.62 88 LYS A O 1
ATOM 686 N N . LEU A 1 89 ? 14.954 8.657 -12.272 1.00 91.12 89 LEU A N 1
ATOM 687 C CA . LEU A 1 89 ? 14.635 7.264 -11.925 1.00 91.12 89 LEU A CA 1
ATOM 688 C C . LEU A 1 89 ? 14.654 6.983 -10.414 1.00 91.12 89 LEU A C 1
ATOM 690 O O . LEU A 1 89 ? 13.821 6.215 -9.939 1.00 91.12 89 LEU A O 1
ATOM 694 N N . ASP A 1 90 ? 15.549 7.614 -9.650 1.00 90.25 90 ASP A N 1
ATOM 695 C CA . ASP A 1 90 ? 15.633 7.382 -8.198 1.00 90.25 90 ASP A CA 1
ATOM 696 C C . ASP A 1 90 ? 14.470 8.039 -7.448 1.00 90.25 90 ASP A C 1
ATOM 698 O O . ASP A 1 90 ? 13.848 7.399 -6.599 1.00 90.25 90 ASP A O 1
ATOM 702 N N . GLU A 1 91 ? 14.103 9.267 -7.835 1.00 92.31 91 GLU A N 1
ATOM 703 C CA . GLU A 1 91 ? 12.887 9.935 -7.352 1.00 92.31 91 GLU A CA 1
ATOM 704 C C . GLU A 1 91 ? 11.640 9.112 -7.710 1.00 92.31 91 GLU A C 1
ATOM 706 O O . GLU A 1 91 ? 10.779 8.879 -6.863 1.00 92.31 91 GLU A O 1
ATOM 711 N N . ALA A 1 92 ? 11.545 8.633 -8.957 1.00 94.94 92 ALA A N 1
ATOM 712 C CA . ALA A 1 92 ? 10.432 7.802 -9.402 1.00 94.94 92 ALA A CA 1
ATOM 713 C C . ALA A 1 92 ? 10.332 6.508 -8.583 1.00 94.94 92 ALA A C 1
ATOM 715 O O . ALA A 1 92 ? 9.242 6.158 -8.132 1.00 94.94 92 ALA A O 1
ATOM 716 N N . ARG A 1 93 ? 11.462 5.824 -8.354 1.00 94.38 93 ARG A N 1
ATOM 717 C CA . ARG A 1 93 ? 11.524 4.600 -7.545 1.00 94.38 93 ARG A CA 1
ATOM 718 C C . ARG A 1 93 ? 10.990 4.850 -6.143 1.00 94.38 93 ARG A C 1
ATOM 720 O O . ARG A 1 93 ? 10.112 4.114 -5.713 1.00 94.38 93 ARG A O 1
ATOM 727 N 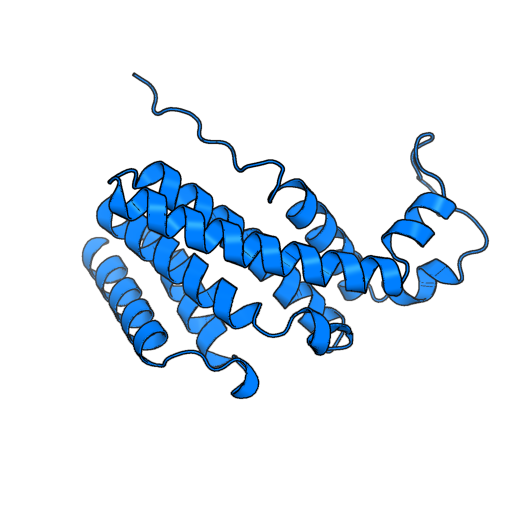N . LEU A 1 94 ? 11.467 5.894 -5.462 1.00 93.38 94 LEU A N 1
ATOM 728 C CA . LEU A 1 94 ? 10.994 6.221 -4.119 1.00 93.38 94 LEU A CA 1
ATOM 729 C C . LEU A 1 94 ? 9.485 6.483 -4.094 1.00 93.38 94 LEU A C 1
ATOM 731 O O . LEU A 1 94 ? 8.788 5.971 -3.218 1.00 93.38 94 LEU A O 1
ATOM 735 N N . ILE A 1 95 ? 8.980 7.268 -5.048 1.00 95.81 95 ILE A N 1
ATOM 736 C CA . ILE A 1 95 ? 7.555 7.597 -5.126 1.00 95.81 95 ILE A CA 1
ATOM 737 C C . ILE A 1 95 ? 6.721 6.328 -5.332 1.00 95.81 95 ILE A C 1
ATOM 739 O O . ILE A 1 95 ? 5.720 6.141 -4.641 1.00 95.81 95 ILE A O 1
ATOM 743 N N . PHE A 1 96 ? 7.136 5.435 -6.237 1.00 97.56 96 PHE A N 1
ATOM 744 C CA . PHE A 1 96 ? 6.439 4.169 -6.462 1.00 97.56 96 PHE A CA 1
ATOM 745 C C . PHE A 1 96 ? 6.497 3.245 -5.246 1.00 97.56 96 PHE A C 1
ATOM 747 O O . PHE A 1 96 ? 5.470 2.675 -4.890 1.00 97.56 96 PHE A O 1
ATOM 754 N N . THR A 1 97 ? 7.646 3.129 -4.576 1.00 96.50 97 THR A N 1
ATOM 755 C CA . THR A 1 97 ? 7.762 2.335 -3.345 1.00 96.50 97 THR A CA 1
ATOM 756 C C . THR A 1 97 ? 6.856 2.888 -2.248 1.00 96.50 97 THR A C 1
ATOM 758 O O . THR A 1 97 ? 6.116 2.131 -1.631 1.00 96.50 97 THR A O 1
ATOM 761 N N . SER A 1 98 ? 6.825 4.209 -2.063 1.00 95.88 98 SER A N 1
ATOM 762 C CA . SER A 1 98 ? 5.968 4.854 -1.058 1.00 95.88 98 SER A CA 1
ATOM 763 C C . SER A 1 98 ? 4.481 4.640 -1.364 1.00 95.88 98 SER A C 1
ATOM 765 O O . SER A 1 98 ? 3.697 4.313 -0.475 1.00 95.88 98 SER A O 1
ATOM 767 N N . ALA A 1 99 ? 4.083 4.776 -2.634 1.00 97.62 99 ALA A N 1
ATOM 768 C CA . ALA A 1 99 ? 2.716 4.494 -3.069 1.00 97.62 99 ALA A CA 1
ATOM 769 C C . ALA A 1 99 ? 2.341 3.019 -2.847 1.00 97.62 99 ALA A C 1
ATOM 771 O O . ALA A 1 99 ? 1.233 2.732 -2.393 1.00 97.62 99 ALA A O 1
ATOM 772 N N . ALA A 1 100 ? 3.268 2.094 -3.122 1.00 98.19 100 ALA A N 1
ATOM 773 C CA . ALA A 1 100 ? 3.079 0.670 -2.878 1.00 98.19 100 ALA A CA 1
ATOM 774 C C . ALA A 1 100 ? 2.934 0.359 -1.382 1.00 98.19 100 ALA A C 1
ATOM 776 O O . ALA A 1 100 ? 2.077 -0.437 -1.019 1.00 98.19 100 ALA A O 1
ATOM 777 N N . GLU A 1 101 ? 3.708 1.001 -0.505 1.00 97.75 101 GLU A N 1
ATOM 778 C CA . GLU A 1 101 ? 3.587 0.810 0.944 1.00 97.75 101 GLU A CA 1
ATOM 779 C C . GLU A 1 101 ? 2.217 1.228 1.483 1.00 97.75 101 GLU A C 1
ATOM 781 O O . GLU A 1 101 ? 1.607 0.478 2.251 1.00 97.75 101 GLU A O 1
ATOM 786 N N . LEU A 1 102 ? 1.714 2.391 1.057 1.00 98.19 102 LEU A N 1
ATOM 787 C CA . LEU A 1 102 ? 0.376 2.841 1.431 1.00 98.19 102 LEU A CA 1
ATOM 788 C C . LEU A 1 102 ? -0.691 1.894 0.870 1.00 98.19 102 LEU A C 1
ATOM 790 O O . LEU A 1 102 ? -1.551 1.432 1.615 1.00 98.19 102 LEU A O 1
ATOM 794 N N . ALA A 1 103 ? -0.619 1.553 -0.420 1.00 98.00 103 ALA A N 1
ATOM 795 C CA . ALA A 1 103 ? -1.581 0.653 -1.053 1.00 98.00 103 ALA A CA 1
ATOM 796 C C . ALA A 1 103 ? -1.593 -0.741 -0.402 1.00 98.00 103 ALA A C 1
ATOM 798 O O . ALA A 1 103 ? -2.663 -1.302 -0.177 1.00 98.00 103 ALA A O 1
ATOM 799 N N . ALA A 1 104 ? -0.427 -1.277 -0.032 1.00 98.06 104 ALA A N 1
ATOM 800 C CA . ALA A 1 104 ? -0.308 -2.540 0.689 1.00 98.06 104 ALA A CA 1
ATOM 801 C C . ALA A 1 104 ? -0.984 -2.479 2.062 1.00 98.06 104 ALA A C 1
ATOM 803 O O . ALA A 1 104 ? -1.697 -3.412 2.428 1.00 98.06 104 ALA A O 1
ATOM 804 N N . ALA A 1 105 ? -0.821 -1.373 2.797 1.00 98.31 105 ALA A N 1
ATOM 805 C CA . ALA A 1 105 ? -1.501 -1.182 4.075 1.00 98.31 105 ALA A CA 1
ATOM 806 C C . ALA A 1 105 ? -3.032 -1.126 3.913 1.00 98.31 105 ALA A C 1
ATOM 808 O O . ALA A 1 105 ? -3.745 -1.720 4.717 1.00 98.31 105 ALA A O 1
ATOM 809 N N . LEU A 1 106 ? -3.542 -0.488 2.851 1.00 98.00 106 LEU A N 1
ATOM 810 C CA . LEU A 1 106 ? -4.979 -0.477 2.541 1.00 98.00 106 LEU A CA 1
ATOM 811 C C . LEU A 1 106 ? -5.500 -1.887 2.214 1.00 98.00 106 LEU A C 1
ATOM 813 O O . LEU A 1 106 ? -6.505 -2.319 2.770 1.00 98.00 106 LEU A O 1
ATOM 817 N N . VAL A 1 107 ? -4.794 -2.641 1.366 1.00 97.06 107 VAL A N 1
ATOM 818 C CA . VAL A 1 107 ? -5.182 -4.020 1.011 1.00 97.06 107 VAL A CA 1
ATOM 819 C C . VAL A 1 107 ? -5.153 -4.947 2.230 1.00 97.06 107 VAL A C 1
ATOM 821 O O . VAL A 1 107 ? -6.066 -5.756 2.413 1.00 97.06 107 VAL A O 1
ATOM 824 N N . ALA A 1 108 ? -4.143 -4.819 3.093 1.00 97.31 108 ALA A N 1
ATOM 825 C CA . ALA A 1 108 ? -4.089 -5.552 4.355 1.00 97.31 108 ALA A CA 1
ATOM 826 C C . ALA A 1 108 ? -5.263 -5.184 5.273 1.00 97.31 108 ALA A C 1
ATOM 828 O O . ALA A 1 108 ? -5.861 -6.070 5.880 1.00 97.31 108 ALA A O 1
ATOM 829 N N . PHE A 1 109 ? -5.638 -3.904 5.341 1.00 97.94 109 PHE A N 1
ATOM 830 C CA . PHE A 1 109 ? -6.765 -3.459 6.157 1.00 97.94 109 PHE A CA 1
ATOM 831 C C . PHE A 1 109 ? -8.088 -4.050 5.667 1.00 97.94 109 PHE A C 1
ATOM 833 O O . PHE A 1 109 ? -8.840 -4.611 6.462 1.00 97.94 109 PHE A O 1
ATOM 840 N N . ASP A 1 110 ? -8.340 -4.007 4.357 1.00 95.75 110 ASP A N 1
ATOM 841 C CA . ASP A 1 110 ? -9.498 -4.655 3.726 1.00 95.75 110 ASP A CA 1
ATOM 842 C C . ASP A 1 110 ? -9.564 -6.149 4.063 1.00 95.75 110 ASP A C 1
ATOM 844 O O . ASP A 1 110 ? -10.609 -6.675 4.434 1.00 95.75 110 ASP A O 1
ATOM 848 N N . THR A 1 111 ? -8.415 -6.826 4.002 1.00 95.38 111 THR A N 1
ATOM 849 C CA . THR A 1 111 ? -8.308 -8.263 4.282 1.00 95.38 111 THR A CA 1
ATOM 850 C C . THR A 1 111 ? -8.632 -8.574 5.744 1.00 95.38 111 THR A C 1
ATOM 852 O O . THR A 1 111 ? -9.442 -9.456 6.022 1.00 95.38 111 THR A O 1
ATOM 855 N N . HIS A 1 112 ? -8.054 -7.831 6.690 1.00 97.56 112 HIS A N 1
ATOM 856 C CA . HIS A 1 112 ? -8.284 -8.050 8.122 1.00 97.56 112 HIS A CA 1
ATOM 857 C C . HIS A 1 112 ? -9.660 -7.582 8.606 1.00 97.56 112 HIS A C 1
ATOM 859 O O . HIS A 1 112 ? -10.128 -8.058 9.634 1.00 97.56 112 HIS A O 1
ATOM 865 N N . THR A 1 113 ? -10.326 -6.704 7.855 1.00 96.44 113 THR A N 1
ATOM 866 C CA . THR A 1 113 ? -11.723 -6.306 8.093 1.00 96.44 113 THR A CA 1
ATOM 867 C C . THR A 1 113 ? -12.723 -7.136 7.286 1.00 96.44 113 THR A C 1
ATOM 869 O O . THR A 1 113 ? -13.900 -6.791 7.234 1.00 96.44 113 THR A O 1
ATOM 872 N N . GLN A 1 114 ? -12.269 -8.221 6.644 1.00 95.25 114 GLN A N 1
ATOM 873 C CA . GLN A 1 114 ? -13.105 -9.133 5.855 1.00 95.25 114 GLN A CA 1
ATOM 874 C C . GLN A 1 114 ? -13.951 -8.415 4.790 1.00 95.25 114 GLN A C 1
ATOM 876 O O . GLN A 1 114 ? -15.080 -8.801 4.496 1.00 95.25 114 GLN A O 1
ATOM 881 N N . GLY A 1 115 ? -13.402 -7.349 4.209 1.00 93.75 115 GLY A N 1
ATOM 882 C CA . GLY A 1 115 ? -14.051 -6.584 3.153 1.00 93.75 115 GLY A CA 1
ATOM 883 C C . GLY A 1 115 ? -15.081 -5.552 3.617 1.00 93.75 115 GLY A C 1
ATOM 884 O O . GLY A 1 115 ? -15.764 -4.966 2.775 1.00 93.75 115 GLY A O 1
ATOM 885 N N . LEU A 1 116 ? -15.183 -5.265 4.924 1.00 95.75 116 LEU A N 1
ATOM 886 C CA . LEU A 1 116 ? -16.118 -4.263 5.466 1.00 95.75 116 LEU A CA 1
ATOM 887 C C . LEU A 1 116 ? -15.994 -2.887 4.784 1.00 95.75 116 LEU A C 1
ATOM 889 O O . LEU A 1 116 ? -16.978 -2.158 4.665 1.00 95.75 116 LEU A O 1
ATOM 893 N N . TYR A 1 117 ? -14.792 -2.551 4.309 1.00 96.12 117 TYR A N 1
ATOM 894 C CA . TYR A 1 117 ? -14.466 -1.278 3.663 1.00 96.12 117 TYR A CA 1
ATOM 895 C C . TYR A 1 117 ? -14.073 -1.430 2.177 1.00 96.12 117 TYR A C 1
ATOM 897 O O . TYR A 1 117 ? -13.458 -0.539 1.581 1.00 96.12 117 TYR A O 1
ATOM 905 N N . SER A 1 118 ? -14.418 -2.556 1.539 1.00 94.38 118 SER A N 1
ATOM 906 C CA . SER A 1 118 ? -14.029 -2.839 0.147 1.00 94.38 118 SER A CA 1
ATOM 907 C C . SER A 1 118 ? -14.590 -1.834 -0.862 1.00 94.38 118 SER A C 1
ATOM 909 O O . SER A 1 118 ? -14.023 -1.651 -1.943 1.00 94.38 118 SER A O 1
ATOM 911 N N . LYS A 1 119 ? -15.708 -1.168 -0.542 1.00 94.94 119 LYS A N 1
ATOM 912 C CA . LYS A 1 119 ? -16.307 -0.149 -1.413 1.00 94.94 119 LYS A CA 1
ATOM 913 C C . LYS A 1 119 ? -15.391 1.069 -1.535 1.00 94.94 119 LYS A C 1
ATOM 915 O O . LYS A 1 119 ? -15.141 1.524 -2.649 1.00 94.94 119 LYS A O 1
ATOM 920 N N . GLU A 1 120 ? -14.884 1.565 -0.411 1.00 95.94 120 GLU A N 1
ATOM 921 C CA . GLU A 1 120 ? -13.999 2.728 -0.322 1.00 95.94 120 GLU A CA 1
ATOM 922 C C . GLU A 1 120 ? -12.615 2.435 -0.913 1.00 95.94 120 GLU A C 1
ATOM 924 O O . GLU A 1 120 ? -11.975 3.319 -1.479 1.00 95.94 120 GLU A O 1
ATOM 929 N N . MET A 1 121 ? -12.165 1.180 -0.830 1.00 92.38 121 MET A N 1
ATOM 930 C CA . MET A 1 121 ? -10.848 0.750 -1.308 1.00 92.38 121 MET A CA 1
ATOM 931 C C . MET A 1 121 ? -10.860 0.129 -2.708 1.00 92.38 121 MET A C 1
ATOM 933 O O . MET A 1 121 ? -9.857 -0.447 -3.138 1.00 92.38 121 MET A O 1
ATOM 937 N N . ARG A 1 122 ? -11.962 0.244 -3.459 1.00 94.38 122 ARG A N 1
ATOM 938 C CA . ARG A 1 122 ? -12.051 -0.329 -4.807 1.00 94.38 122 ARG A CA 1
ATOM 939 C C . ARG A 1 122 ? -10.937 0.213 -5.712 1.00 94.38 122 ARG A C 1
ATOM 941 O O . ARG A 1 122 ? -10.891 1.401 -6.040 1.00 94.38 122 ARG A O 1
ATOM 948 N N . GLY A 1 123 ? -10.069 -0.688 -6.169 1.00 94.50 123 GLY A N 1
ATOM 949 C CA . GLY A 1 123 ? -8.904 -0.371 -6.996 1.00 94.50 123 GLY A CA 1
ATOM 950 C C . GLY A 1 123 ? -7.584 -0.286 -6.223 1.00 94.50 123 GLY A C 1
ATOM 951 O O . GLY A 1 123 ? -6.551 -0.058 -6.849 1.00 94.50 123 GLY A O 1
ATOM 952 N N . ALA A 1 124 ? -7.575 -0.458 -4.897 1.00 96.12 124 ALA A N 1
ATOM 953 C CA . ALA A 1 124 ? -6.345 -0.441 -4.104 1.00 96.12 124 ALA A CA 1
ATOM 954 C C . ALA A 1 124 ? -5.383 -1.575 -4.495 1.00 96.12 124 ALA A C 1
ATOM 956 O O . ALA A 1 124 ? -4.180 -1.334 -4.603 1.00 96.12 124 ALA A O 1
ATOM 957 N N . ARG A 1 125 ? -5.891 -2.786 -4.780 1.00 97.00 125 ARG A N 1
ATOM 958 C CA . ARG A 1 125 ? -5.051 -3.907 -5.239 1.00 97.00 125 ARG A CA 1
ATOM 959 C C . ARG A 1 125 ? -4.480 -3.612 -6.618 1.00 97.00 125 ARG A C 1
ATOM 961 O O . ARG A 1 125 ? -3.292 -3.828 -6.844 1.00 97.00 125 ARG A O 1
ATOM 968 N N . LYS A 1 126 ? -5.286 -3.047 -7.522 1.00 97.31 126 LYS A N 1
ATOM 969 C CA . LYS A 1 126 ? -4.805 -2.604 -8.839 1.00 97.31 126 LYS A CA 1
ATOM 970 C C . LYS A 1 126 ? -3.674 -1.586 -8.715 1.00 97.31 126 LYS A C 1
ATOM 972 O O . LYS A 1 126 ? -2.630 -1.767 -9.339 1.00 97.31 126 LYS A O 1
ATOM 977 N N . GLU A 1 127 ? -3.853 -0.541 -7.912 1.00 97.44 127 GLU A N 1
ATOM 978 C CA . GLU A 1 127 ? -2.806 0.467 -7.714 1.00 97.44 127 GLU A CA 1
ATOM 979 C C . GLU A 1 127 ? -1.550 -0.129 -7.063 1.00 97.44 127 GLU A C 1
ATOM 981 O O . GLU A 1 127 ? -0.441 0.208 -7.474 1.00 97.44 127 GLU A O 1
ATOM 986 N N . LEU A 1 128 ? -1.697 -1.078 -6.132 1.00 98.25 128 LEU A N 1
ATOM 987 C CA . LEU A 1 128 ? -0.572 -1.808 -5.545 1.00 98.25 128 LEU A CA 1
ATOM 988 C C . LEU A 1 128 ? 0.238 -2.573 -6.607 1.00 98.25 128 LEU A C 1
ATOM 990 O O . LEU A 1 128 ? 1.462 -2.443 -6.653 1.00 98.25 128 LEU A O 1
ATOM 994 N N . VAL A 1 129 ? -0.427 -3.315 -7.503 1.00 98.25 129 VAL A N 1
ATOM 995 C CA . VAL A 1 129 ? 0.231 -4.030 -8.617 1.00 98.25 129 VAL A CA 1
ATOM 996 C C . VAL A 1 129 ? 1.000 -3.064 -9.519 1.00 98.25 129 VAL A C 1
ATOM 998 O O . VAL A 1 129 ? 2.133 -3.347 -9.921 1.00 98.25 129 VAL A O 1
ATOM 1001 N N . LEU A 1 130 ? 0.397 -1.919 -9.849 1.00 98.25 130 LEU A N 1
ATOM 1002 C CA . LEU A 1 130 ? 1.018 -0.912 -10.709 1.00 98.25 130 LEU A CA 1
ATOM 1003 C C . LEU A 1 130 ? 2.225 -0.255 -10.033 1.00 98.25 130 LEU A C 1
ATOM 1005 O O . LEU A 1 130 ? 3.273 -0.107 -10.667 1.00 98.25 130 LEU A O 1
ATOM 1009 N N . ALA A 1 131 ? 2.097 0.130 -8.765 1.00 98.25 131 ALA A N 1
ATOM 1010 C CA . ALA A 1 131 ? 3.163 0.763 -8.002 1.00 98.25 131 ALA A CA 1
ATOM 1011 C C . ALA A 1 131 ? 4.361 -0.184 -7.824 1.00 98.25 131 ALA A C 1
ATOM 1013 O O . ALA A 1 131 ? 5.480 0.184 -8.181 1.00 98.25 131 ALA A O 1
ATOM 1014 N N . LEU A 1 132 ? 4.128 -1.431 -7.394 1.00 98.50 132 LEU A N 1
ATOM 1015 C CA . LEU A 1 132 ? 5.177 -2.450 -7.263 1.00 98.50 132 LEU A CA 1
ATOM 1016 C C . LEU A 1 132 ? 5.840 -2.773 -8.608 1.00 98.50 132 LEU A C 1
ATOM 1018 O O . LEU A 1 132 ? 7.066 -2.816 -8.706 1.00 98.50 132 LEU A O 1
ATOM 1022 N N . GLY A 1 133 ? 5.051 -2.934 -9.673 1.00 98.19 133 GLY A N 1
ATOM 1023 C CA . GLY A 1 133 ? 5.582 -3.189 -11.010 1.00 98.19 133 GLY A CA 1
ATOM 1024 C C . GLY A 1 133 ? 6.486 -2.061 -11.517 1.00 98.19 133 GLY A C 1
ATOM 1025 O O . GLY A 1 133 ? 7.548 -2.314 -12.090 1.00 98.19 133 GLY A O 1
ATOM 1026 N N . ASN A 1 134 ? 6.100 -0.807 -11.280 1.00 98.31 134 ASN A N 1
ATOM 1027 C CA . ASN A 1 134 ? 6.922 0.343 -11.645 1.00 98.31 134 ASN A CA 1
ATOM 1028 C C . ASN A 1 134 ? 8.167 0.475 -10.754 1.00 98.31 134 ASN A C 1
ATOM 1030 O O . ASN A 1 134 ? 9.240 0.768 -11.274 1.00 98.31 134 ASN A O 1
ATOM 1034 N N . ALA A 1 135 ? 8.069 0.203 -9.450 1.00 97.69 135 ALA A N 1
ATOM 1035 C CA . ALA A 1 135 ? 9.234 0.156 -8.564 1.00 97.69 135 ALA A CA 1
ATOM 1036 C C . ALA A 1 135 ? 10.241 -0.920 -9.013 1.00 97.69 135 ALA A C 1
ATOM 1038 O O . ALA A 1 135 ? 11.443 -0.654 -9.068 1.00 97.69 135 ALA A O 1
ATOM 1039 N N . SER A 1 136 ? 9.747 -2.096 -9.419 1.00 98.06 136 SER A N 1
ATOM 1040 C CA . SER A 1 136 ? 10.553 -3.180 -9.995 1.00 98.06 136 SER A CA 1
ATOM 1041 C C . SER A 1 136 ? 11.284 -2.735 -11.267 1.00 98.06 136 SER A C 1
ATOM 1043 O O . SER A 1 136 ? 12.495 -2.908 -11.376 1.00 98.06 136 SER A O 1
ATOM 1045 N N . GLU A 1 137 ? 10.584 -2.074 -12.195 1.00 97.81 137 GLU A N 1
ATOM 1046 C CA . GLU A 1 137 ? 11.187 -1.505 -13.408 1.00 97.81 137 GLU A CA 1
ATOM 1047 C C . GLU A 1 137 ? 12.305 -0.502 -13.090 1.00 97.81 137 GLU A C 1
ATOM 1049 O O . GLU A 1 137 ? 13.375 -0.553 -13.696 1.00 97.81 137 GLU A O 1
ATOM 1054 N N . MET A 1 138 ? 12.075 0.414 -12.144 1.00 97.12 138 MET A N 1
ATOM 1055 C CA . MET A 1 138 ? 13.090 1.400 -11.761 1.00 97.12 138 MET A CA 1
ATOM 1056 C C . MET A 1 138 ? 14.313 0.727 -11.133 1.00 97.12 138 MET A C 1
ATOM 1058 O O . MET A 1 138 ? 15.445 1.097 -11.441 1.00 97.12 138 MET A O 1
ATOM 1062 N N . ALA A 1 139 ? 14.096 -0.290 -10.296 1.00 95.25 139 ALA A N 1
ATOM 1063 C CA . ALA A 1 139 ? 15.171 -1.076 -9.703 1.00 95.25 139 ALA A CA 1
ATOM 1064 C C . ALA A 1 139 ? 15.980 -1.848 -10.764 1.00 95.25 139 ALA A C 1
ATOM 1066 O O . ALA A 1 139 ? 17.208 -1.829 -10.701 1.00 95.25 139 ALA A O 1
ATOM 1067 N N . LEU A 1 140 ? 15.330 -2.440 -11.778 1.00 96.81 140 LEU A N 1
ATOM 1068 C CA . LEU A 1 140 ? 16.015 -3.098 -12.904 1.00 96.81 140 LEU A CA 1
ATOM 1069 C C . LEU A 1 140 ? 16.925 -2.131 -13.660 1.00 96.81 140 LEU A C 1
ATOM 1071 O O . LEU A 1 140 ? 18.090 -2.437 -13.897 1.00 96.81 140 LEU A O 1
ATOM 1075 N N . ARG A 1 141 ? 16.421 -0.938 -13.998 1.00 95.56 141 ARG A N 1
ATOM 1076 C CA . ARG A 1 141 ? 17.202 0.085 -14.719 1.00 95.56 141 ARG A CA 1
ATOM 1077 C C . ARG A 1 141 ? 18.424 0.560 -13.935 1.00 95.56 141 ARG A C 1
ATOM 1079 O O . ARG A 1 141 ? 19.414 0.968 -14.534 1.00 95.56 141 ARG A O 1
ATOM 1086 N N . ARG A 1 142 ? 18.365 0.489 -12.604 1.00 92.81 142 ARG A N 1
ATOM 1087 C CA . ARG A 1 142 ? 19.479 0.787 -11.693 1.00 92.81 142 ARG A CA 1
ATOM 1088 C C . ARG A 1 142 ? 20.321 -0.439 -11.320 1.00 92.81 142 ARG A C 1
ATOM 1090 O O . ARG A 1 142 ? 21.219 -0.308 -10.501 1.00 92.81 142 ARG A O 1
ATOM 1097 N N . LYS A 1 143 ? 20.065 -1.610 -11.917 1.00 94.56 143 LYS A N 1
ATOM 1098 C CA . LYS A 1 143 ? 20.751 -2.883 -11.623 1.00 94.56 143 LYS A CA 1
ATOM 1099 C C . LYS A 1 143 ? 20.618 -3.348 -10.163 1.00 94.56 143 LYS A C 1
ATOM 1101 O O . LYS A 1 143 ? 21.407 -4.151 -9.679 1.00 94.56 143 LYS A O 1
ATOM 1106 N N . HIS A 1 144 ? 19.593 -2.886 -9.449 1.00 94.38 144 HIS A N 1
ATOM 1107 C CA . HIS A 1 144 ? 19.263 -3.355 -8.101 1.00 94.38 144 HIS A CA 1
ATOM 1108 C C . HIS A 1 144 ? 18.410 -4.629 -8.186 1.00 94.38 144 HIS A C 1
ATOM 1110 O O . HIS A 1 144 ? 17.222 -4.622 -7.853 1.00 94.38 144 HIS A O 1
ATOM 1116 N N . PHE A 1 145 ? 18.997 -5.721 -8.678 1.00 96.25 145 PHE A N 1
ATOM 1117 C CA . PHE A 1 145 ? 18.248 -6.910 -9.101 1.00 96.25 145 PHE A CA 1
ATOM 1118 C C . PHE A 1 145 ? 17.457 -7.583 -7.973 1.00 96.25 145 PHE A C 1
ATOM 1120 O O . PHE A 1 145 ? 16.292 -7.911 -8.173 1.00 96.25 145 PHE A O 1
ATOM 1127 N N . GLN A 1 146 ? 18.009 -7.670 -6.758 1.00 95.88 146 GLN A N 1
ATOM 1128 C CA . GLN A 1 146 ? 17.271 -8.214 -5.611 1.00 95.88 146 GLN A CA 1
ATOM 1129 C C . GLN A 1 146 ? 16.017 -7.388 -5.276 1.00 95.88 146 GLN A C 1
ATOM 1131 O O . GLN A 1 146 ? 14.951 -7.940 -5.010 1.00 95.88 146 GLN A O 1
ATOM 1136 N N . GLN A 1 147 ? 16.113 -6.053 -5.307 1.00 95.12 147 GLN A N 1
ATOM 1137 C CA . GLN A 1 147 ? 14.953 -5.186 -5.065 1.00 95.12 147 GLN A CA 1
ATOM 1138 C C . GLN A 1 147 ? 13.927 -5.326 -6.189 1.00 95.12 147 GLN A C 1
ATOM 1140 O O . GLN A 1 147 ? 12.729 -5.428 -5.928 1.00 95.12 147 GLN A O 1
ATOM 1145 N N . ALA A 1 148 ? 14.396 -5.365 -7.439 1.00 97.06 148 ALA A N 1
ATOM 1146 C CA . ALA A 1 148 ? 13.542 -5.584 -8.596 1.00 97.06 148 ALA A CA 1
ATOM 1147 C C . ALA A 1 148 ? 12.762 -6.896 -8.494 1.00 97.06 148 ALA A C 1
ATOM 1149 O O . ALA A 1 148 ? 11.560 -6.908 -8.775 1.00 97.06 148 ALA A O 1
ATOM 1150 N N . LEU A 1 149 ? 13.433 -7.964 -8.058 1.00 97.31 149 LEU A N 1
ATOM 1151 C CA . LEU A 1 149 ? 12.848 -9.277 -7.844 1.00 97.31 149 LEU A CA 1
ATOM 1152 C C . LEU A 1 149 ? 11.750 -9.228 -6.778 1.00 97.31 149 LEU A C 1
ATOM 1154 O O . LEU A 1 149 ? 10.627 -9.654 -7.041 1.00 97.31 149 LEU A O 1
ATOM 1158 N N . ASN A 1 150 ? 12.043 -8.638 -5.616 1.00 96.94 150 ASN A N 1
ATOM 1159 C CA . ASN A 1 150 ? 11.096 -8.533 -4.504 1.00 96.94 150 ASN A CA 1
ATOM 1160 C C . ASN A 1 150 ? 9.833 -7.752 -4.901 1.00 96.94 150 ASN A C 1
ATOM 1162 O O . ASN A 1 150 ? 8.714 -8.222 -4.691 1.00 96.94 150 ASN A O 1
ATOM 1166 N N . PHE A 1 151 ? 9.996 -6.582 -5.528 1.00 98.06 151 PHE A N 1
ATOM 1167 C CA . PHE A 1 151 ? 8.858 -5.789 -6.000 1.00 98.06 151 PHE A CA 1
ATOM 1168 C C . PHE A 1 151 ? 8.077 -6.506 -7.105 1.00 98.06 151 PHE A C 1
ATOM 1170 O O . PHE A 1 151 ? 6.848 -6.498 -7.096 1.00 98.06 151 PHE A O 1
ATOM 1177 N N . GLY A 1 152 ? 8.778 -7.146 -8.044 1.00 97.56 152 GLY A N 1
ATOM 1178 C CA . GLY A 1 152 ? 8.163 -7.883 -9.144 1.00 97.56 152 GLY A CA 1
ATOM 1179 C C . GLY A 1 152 ? 7.312 -9.051 -8.648 1.00 97.56 152 GLY A C 1
ATOM 1180 O O . GLY A 1 152 ? 6.161 -9.176 -9.062 1.00 97.56 152 GLY A O 1
ATOM 1181 N N . HIS A 1 153 ? 7.839 -9.856 -7.720 1.00 97.31 153 HIS A N 1
ATOM 1182 C CA . HIS A 1 153 ? 7.093 -10.953 -7.102 1.00 97.31 153 HIS A CA 1
ATOM 1183 C C . HIS A 1 153 ? 5.865 -10.447 -6.359 1.00 97.31 153 HIS A C 1
ATOM 1185 O O . HIS A 1 153 ? 4.772 -10.941 -6.617 1.00 97.31 153 HIS A O 1
ATOM 1191 N N . GLY A 1 154 ? 6.014 -9.414 -5.522 1.00 97.38 154 GLY A N 1
ATOM 1192 C CA . GLY A 1 154 ? 4.873 -8.812 -4.832 1.00 97.38 154 GLY A CA 1
ATOM 1193 C C . GLY A 1 154 ? 3.781 -8.362 -5.807 1.00 97.38 154 GLY A C 1
ATOM 1194 O O . GLY A 1 154 ? 2.602 -8.629 -5.586 1.00 97.38 154 GLY A O 1
ATOM 1195 N N . ALA A 1 155 ? 4.161 -7.749 -6.931 1.00 97.75 155 ALA A N 1
ATOM 1196 C CA . ALA A 1 155 ? 3.205 -7.318 -7.946 1.00 97.75 155 ALA A CA 1
ATOM 1197 C C . ALA A 1 155 ? 2.461 -8.494 -8.606 1.00 97.75 155 ALA A C 1
ATOM 1199 O O . ALA A 1 155 ? 1.274 -8.369 -8.901 1.00 97.75 155 ALA A O 1
ATOM 1200 N N . VAL A 1 156 ? 3.139 -9.622 -8.848 1.00 97.44 156 VAL A N 1
ATOM 1201 C CA . VAL A 1 156 ? 2.521 -10.837 -9.407 1.00 97.44 156 VAL A CA 1
ATOM 1202 C C . VAL A 1 156 ? 1.579 -11.482 -8.389 1.00 97.44 156 VAL A C 1
ATOM 1204 O O . VAL A 1 156 ? 0.423 -11.724 -8.721 1.00 97.44 156 VAL A O 1
ATOM 1207 N N . THR A 1 157 ? 2.019 -11.666 -7.144 1.00 96.25 157 THR A N 1
ATOM 1208 C CA . THR A 1 157 ? 1.212 -12.279 -6.076 1.00 96.25 157 THR A CA 1
ATOM 1209 C C . THR A 1 157 ? -0.075 -11.501 -5.795 1.00 96.25 157 THR A C 1
ATOM 1211 O O . THR A 1 157 ? -1.139 -12.090 -5.602 1.00 96.25 157 THR A O 1
ATOM 1214 N N . VAL A 1 158 ? -0.012 -10.165 -5.798 1.00 96.19 158 VAL A N 1
ATOM 1215 C CA . VAL A 1 158 ? -1.217 -9.335 -5.638 1.00 96.19 158 VAL A CA 1
ATOM 1216 C C . VAL A 1 158 ? -2.136 -9.471 -6.855 1.00 96.19 158 VAL A C 1
ATOM 1218 O O . VAL A 1 158 ? -3.353 -9.540 -6.694 1.00 96.19 158 VAL A O 1
ATOM 1221 N N . ALA A 1 159 ? -1.577 -9.531 -8.067 1.00 95.25 159 ALA A N 1
ATOM 1222 C CA . ALA A 1 159 ? -2.361 -9.651 -9.292 1.00 95.25 159 ALA A CA 1
ATOM 1223 C C . ALA A 1 159 ? -3.104 -10.992 -9.412 1.00 95.25 159 ALA A C 1
ATOM 1225 O O . ALA A 1 159 ? -4.178 -11.028 -10.001 1.00 95.25 159 ALA A O 1
ATOM 1226 N N . GLU A 1 160 ? -2.569 -12.075 -8.848 1.00 91.81 160 GLU A N 1
ATOM 1227 C CA . GLU A 1 160 ? -3.211 -13.399 -8.857 1.00 91.81 160 GLU A CA 1
ATOM 1228 C C . GLU A 1 160 ? -4.507 -13.444 -8.038 1.00 91.81 160 GLU A C 1
ATOM 1230 O O . GLU A 1 160 ? -5.398 -14.231 -8.341 1.00 91.81 160 GLU A O 1
ATOM 1235 N N . ASN A 1 161 ? -4.640 -12.562 -7.045 1.00 87.31 161 ASN A N 1
ATOM 1236 C CA . ASN A 1 161 ? -5.775 -12.526 -6.120 1.00 87.31 161 ASN A CA 1
ATOM 1237 C C . ASN A 1 161 ? -6.671 -11.296 -6.323 1.00 87.31 161 ASN A C 1
ATOM 1239 O O . ASN A 1 161 ? -7.431 -10.917 -5.428 1.00 87.31 161 ASN A O 1
ATOM 1243 N N . ILE A 1 162 ? -6.558 -10.617 -7.468 1.00 90.31 162 ILE A N 1
ATOM 1244 C CA . ILE A 1 162 ? -7.311 -9.389 -7.704 1.00 90.31 162 ILE A CA 1
ATOM 1245 C C . ILE A 1 162 ? -8.750 -9.692 -8.156 1.00 90.31 162 ILE A C 1
ATOM 1247 O O . ILE A 1 162 ? -8.951 -10.460 -9.099 1.00 90.31 162 ILE A O 1
ATOM 1251 N N . PRO A 1 163 ? -9.777 -9.074 -7.542 1.00 88.50 163 PRO A N 1
ATOM 1252 C CA . PRO A 1 163 ? -11.147 -9.221 -8.016 1.00 88.50 163 PRO A CA 1
ATOM 1253 C C . PRO A 1 163 ? -11.303 -8.683 -9.443 1.00 88.50 163 PRO A C 1
ATOM 1255 O O . PRO A 1 163 ? -10.816 -7.594 -9.757 1.00 88.50 163 PRO A O 1
ATOM 1258 N N . ALA A 1 164 ? -12.068 -9.384 -10.286 1.00 86.06 164 ALA A N 1
ATOM 1259 C CA . ALA A 1 164 ? -12.344 -8.956 -11.664 1.00 86.06 164 ALA A CA 1
ATOM 1260 C C . ALA A 1 164 ? -12.922 -7.527 -11.740 1.00 86.06 164 ALA A C 1
ATOM 1262 O O . ALA A 1 164 ? -12.618 -6.772 -12.664 1.00 86.06 164 ALA A O 1
ATOM 1263 N N . ALA A 1 165 ? -13.686 -7.121 -10.720 1.00 85.88 165 ALA A N 1
ATOM 1264 C CA . ALA A 1 165 ? -14.260 -5.783 -10.589 1.00 85.88 165 ALA A CA 1
ATOM 1265 C C . ALA A 1 165 ? -13.219 -4.646 -10.506 1.00 85.88 165 ALA A C 1
ATOM 1267 O O . ALA A 1 165 ? -13.567 -3.493 -10.751 1.00 85.88 165 ALA A O 1
ATOM 1268 N N . GLU A 1 166 ? -11.955 -4.931 -10.170 1.00 87.06 166 GLU A N 1
ATOM 1269 C CA . GLU A 1 166 ? -10.887 -3.921 -10.171 1.00 87.06 166 GLU A CA 1
ATOM 1270 C C . GLU A 1 166 ? -10.277 -3.686 -11.569 1.00 87.06 166 GLU A C 1
ATOM 1272 O O . GLU A 1 166 ? -9.517 -2.730 -11.746 1.00 87.06 166 GLU A O 1
ATOM 1277 N N . ALA A 1 167 ? -10.638 -4.500 -12.573 1.00 88.94 167 ALA A N 1
ATOM 1278 C CA . ALA A 1 167 ? -10.266 -4.331 -13.981 1.00 88.94 167 ALA A CA 1
ATOM 1279 C C . ALA A 1 167 ? -8.758 -4.066 -14.186 1.00 88.94 167 ALA A C 1
ATOM 1281 O O . ALA A 1 167 ? -8.337 -3.026 -14.720 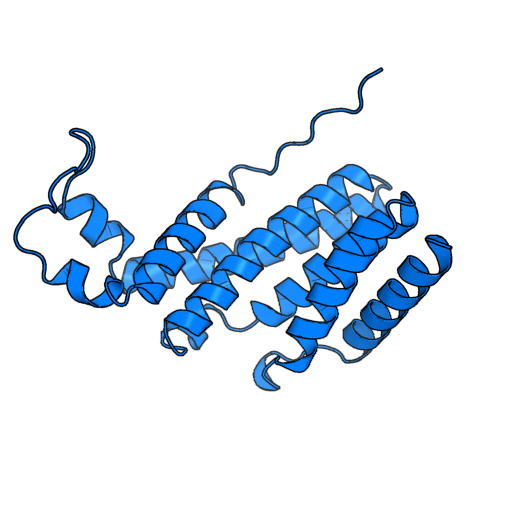1.00 88.94 167 ALA A O 1
ATOM 1282 N N . LEU A 1 168 ? -7.923 -4.990 -13.702 1.00 92.88 168 LEU A N 1
ATOM 1283 C CA . LEU A 1 168 ? -6.490 -4.984 -13.980 1.00 92.88 168 LEU A CA 1
ATOM 1284 C C . LEU A 1 168 ? -6.243 -5.460 -15.414 1.00 92.88 168 LEU A C 1
ATOM 1286 O O . LEU A 1 168 ? -6.643 -6.557 -15.785 1.00 92.88 168 LEU A O 1
ATOM 1290 N N . ASP A 1 169 ? -5.551 -4.641 -16.204 1.00 93.31 169 ASP A N 1
ATOM 1291 C CA . ASP A 1 169 ? -5.124 -5.025 -17.552 1.00 93.31 169 ASP A CA 1
ATOM 1292 C C . ASP A 1 169 ? -4.120 -6.200 -17.471 1.00 93.31 169 ASP A C 1
ATOM 1294 O O . ASP A 1 169 ? -3.064 -6.036 -16.837 1.00 93.31 169 ASP A O 1
ATOM 1298 N N . PRO A 1 170 ? -4.402 -7.352 -18.118 1.00 92.00 170 PRO A N 1
ATOM 1299 C CA . PRO A 1 170 ? -3.519 -8.521 -18.144 1.00 92.00 170 PRO A CA 1
ATOM 1300 C C . PRO A 1 170 ? -2.090 -8.213 -18.605 1.00 92.00 170 PRO A C 1
ATOM 1302 O O . PRO A 1 170 ? -1.137 -8.844 -18.140 1.00 92.00 170 PRO A O 1
ATOM 1305 N N . ASN A 1 171 ? -1.901 -7.192 -19.448 1.00 94.88 171 ASN A N 1
ATOM 1306 C CA . ASN A 1 171 ? -0.574 -6.766 -19.888 1.00 94.88 171 ASN A CA 1
ATOM 1307 C C . ASN A 1 171 ? 0.314 -6.311 -18.723 1.00 94.88 171 ASN A C 1
ATOM 1309 O O . ASN A 1 171 ? 1.539 -6.427 -18.801 1.00 94.88 171 ASN A O 1
ATOM 1313 N N . ASN A 1 172 ? -0.263 -5.784 -17.639 1.00 93.69 172 ASN A N 1
ATOM 1314 C CA . ASN A 1 172 ? 0.514 -5.420 -16.454 1.00 93.69 172 ASN A CA 1
ATOM 1315 C C . ASN A 1 172 ? 1.046 -6.659 -15.729 1.00 93.69 172 ASN A C 1
ATOM 1317 O O . ASN A 1 172 ? 2.183 -6.640 -15.257 1.00 93.69 172 ASN A O 1
ATOM 1321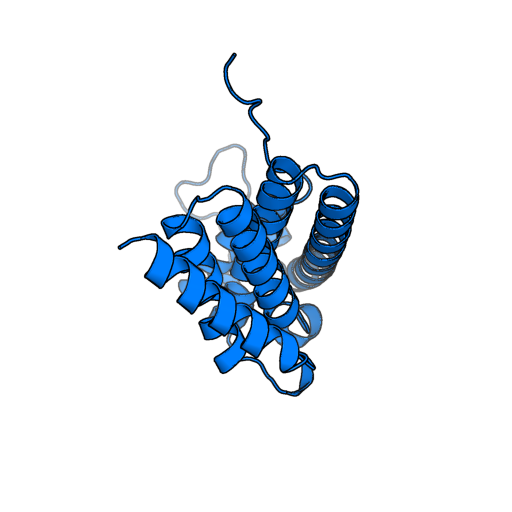 N N . VAL A 1 173 ? 0.268 -7.744 -15.701 1.00 94.12 173 VAL A N 1
ATOM 1322 C CA . VAL A 1 173 ? 0.684 -9.021 -15.108 1.00 94.12 173 VAL A CA 1
ATOM 1323 C C . VAL A 1 173 ? 1.851 -9.606 -15.894 1.00 94.12 173 VAL A C 1
ATOM 1325 O O . VAL A 1 173 ? 2.882 -9.936 -15.307 1.00 94.12 173 VAL A O 1
ATOM 1328 N N . GLU A 1 174 ? 1.748 -9.646 -17.225 1.00 95.75 174 GLU A N 1
ATOM 1329 C CA . GLU A 1 174 ? 2.826 -10.188 -18.057 1.00 95.75 174 GLU A CA 1
ATOM 1330 C C . GLU A 1 174 ? 4.099 -9.334 -17.984 1.00 95.75 174 GLU A C 1
ATOM 1332 O O . GLU A 1 174 ? 5.205 -9.863 -17.854 1.00 95.75 174 GLU A O 1
ATOM 1337 N N . LYS A 1 175 ? 3.966 -7.999 -17.960 1.00 96.25 175 LYS A N 1
ATOM 1338 C CA . LYS A 1 175 ? 5.108 -7.098 -17.720 1.00 96.25 175 LYS A CA 1
ATOM 1339 C C . LYS A 1 175 ? 5.796 -7.408 -16.390 1.00 96.25 175 LYS A C 1
ATOM 1341 O O . LYS A 1 175 ? 7.024 -7.451 -16.351 1.00 96.25 175 LYS A O 1
ATOM 1346 N N . ASN A 1 176 ? 5.039 -7.636 -15.318 1.00 97.06 176 ASN A N 1
ATOM 1347 C CA . ASN A 1 176 ? 5.600 -7.943 -14.002 1.00 97.06 176 ASN A CA 1
ATOM 1348 C C . ASN A 1 176 ? 6.285 -9.314 -13.967 1.00 97.06 176 ASN A C 1
ATOM 1350 O O . ASN A 1 176 ? 7.410 -9.408 -13.478 1.00 97.06 176 ASN A O 1
ATOM 1354 N N . ARG A 1 177 ? 5.693 -10.347 -14.580 1.00 97.44 177 ARG A N 1
ATOM 1355 C CA . ARG A 1 177 ? 6.341 -11.662 -14.738 1.00 97.44 177 ARG A CA 1
ATOM 1356 C C . ARG A 1 177 ? 7.649 -11.566 -15.519 1.00 97.44 177 ARG A C 1
ATOM 1358 O O . ARG A 1 177 ? 8.655 -12.141 -15.111 1.00 97.44 177 ARG A O 1
ATOM 1365 N N . ARG A 1 178 ? 7.679 -10.789 -16.607 1.00 97.31 178 ARG A N 1
ATOM 1366 C CA . ARG A 1 178 ? 8.915 -10.529 -17.360 1.00 97.31 178 ARG A CA 1
ATOM 1367 C C . ARG A 1 178 ? 9.979 -9.856 -16.492 1.00 97.31 178 ARG A C 1
ATOM 1369 O O . ARG A 1 178 ? 11.134 -10.259 -16.550 1.00 97.31 178 ARG A O 1
ATOM 1376 N N . ARG A 1 179 ? 9.607 -8.854 -15.689 1.00 97.00 179 ARG A N 1
ATOM 1377 C CA . ARG A 1 179 ? 10.536 -8.158 -14.779 1.00 97.00 179 ARG A CA 1
ATOM 1378 C C . ARG A 1 179 ? 11.140 -9.101 -13.738 1.00 97.00 179 ARG A C 1
ATOM 1380 O O . ARG A 1 179 ? 12.343 -9.034 -13.515 1.00 97.00 179 ARG A O 1
ATOM 1387 N N . VAL A 1 180 ? 10.338 -10.008 -13.173 1.00 97.31 180 VAL A N 1
ATOM 1388 C CA . VAL A 1 180 ? 10.814 -11.075 -12.271 1.00 97.31 180 VAL A CA 1
ATOM 1389 C C . VAL A 1 180 ? 11.867 -11.941 -12.964 1.00 97.31 180 VAL A C 1
ATOM 1391 O O . VAL A 1 180 ? 12.974 -12.069 -12.448 1.00 97.31 180 VAL A O 1
ATOM 1394 N N . ARG A 1 181 ? 11.568 -12.455 -14.166 1.00 97.38 181 ARG A N 1
ATOM 1395 C CA . ARG A 1 181 ? 12.515 -13.281 -14.939 1.00 97.38 181 ARG A CA 1
ATOM 1396 C C . ARG A 1 181 ? 13.824 -12.542 -15.230 1.00 97.38 181 ARG A C 1
ATOM 1398 O O . ARG A 1 181 ? 14.899 -13.097 -15.039 1.00 97.38 181 ARG A O 1
ATOM 1405 N N . LEU A 1 182 ? 13.743 -11.280 -15.657 1.00 96.44 182 LEU A N 1
ATOM 1406 C CA . LEU A 1 182 ? 14.926 -10.456 -15.932 1.00 96.44 182 LEU A CA 1
ATOM 1407 C C . LEU A 1 182 ? 15.778 -10.230 -14.678 1.00 96.44 182 LEU A C 1
ATOM 1409 O O . LEU A 1 182 ? 17.002 -10.306 -14.757 1.00 96.44 182 LEU A O 1
ATOM 1413 N N . ALA A 1 183 ? 15.144 -9.973 -13.531 1.00 96.44 183 ALA A N 1
ATOM 1414 C CA . ALA A 1 183 ? 15.849 -9.800 -12.266 1.00 96.44 183 ALA A CA 1
ATOM 1415 C C . ALA A 1 183 ? 16.584 -11.085 -11.851 1.00 96.44 183 ALA A C 1
ATOM 1417 O O . ALA A 1 183 ? 17.756 -11.010 -11.506 1.00 96.44 183 ALA A O 1
ATOM 1418 N N . GLN A 1 184 ? 15.929 -12.248 -11.956 1.00 95.62 184 GLN A N 1
ATOM 1419 C CA . GLN A 1 184 ? 16.528 -13.553 -11.640 1.00 95.62 184 GLN A CA 1
ATOM 1420 C C . GLN A 1 184 ? 17.750 -13.853 -12.512 1.00 95.62 184 GLN A C 1
ATOM 1422 O O . GLN A 1 184 ? 18.798 -14.212 -11.988 1.00 95.62 184 GLN A O 1
ATOM 1427 N N . LEU A 1 185 ? 17.635 -13.653 -13.829 1.00 95.69 185 LEU A N 1
ATOM 1428 C CA . LEU A 1 185 ? 18.732 -13.898 -14.771 1.00 95.69 185 LEU A CA 1
ATOM 1429 C C . LEU A 1 185 ? 19.936 -12.976 -14.547 1.00 95.69 185 LEU A C 1
ATOM 1431 O O . LEU A 1 185 ? 21.050 -13.353 -14.872 1.00 95.69 185 LEU A O 1
ATOM 1435 N N . SER A 1 186 ? 19.714 -11.775 -14.011 1.00 92.25 186 SER A N 1
ATOM 1436 C CA . SER A 1 186 ? 20.773 -10.777 -13.805 1.00 92.25 186 SER A CA 1
ATOM 1437 C C . SER A 1 186 ? 21.487 -10.910 -12.452 1.00 92.25 186 SER A C 1
ATOM 1439 O O . SER A 1 186 ? 22.381 -10.120 -12.156 1.00 92.25 186 SER A O 1
ATOM 1441 N N . MET A 1 187 ? 21.052 -11.847 -11.604 1.00 85.94 187 MET A N 1
ATOM 1442 C CA . MET A 1 187 ? 21.677 -12.161 -10.313 1.00 85.94 187 MET A CA 1
ATOM 1443 C C . MET A 1 187 ? 22.649 -13.347 -10.383 1.00 85.94 187 MET A C 1
ATOM 1445 O O . MET A 1 187 ? 23.298 -13.638 -9.379 1.00 85.94 187 MET A O 1
ATOM 1449 N N . VAL A 1 188 ? 22.706 -14.028 -11.532 1.00 72.56 188 VAL A N 1
ATOM 1450 C CA . VAL A 1 188 ? 23.627 -15.132 -11.847 1.00 72.56 188 VAL A CA 1
ATOM 1451 C C . VAL A 1 188 ? 24.868 -14.564 -12.520 1.00 72.56 188 VAL A C 1
ATOM 1453 O O . VAL A 1 188 ? 25.974 -15.022 -12.166 1.00 72.56 188 VAL A O 1
#

Foldseek 3Di:
DDDDDDDDDPLLVVLLVLLLVLLVCLLVVNLVVLLVDPDDDPPDDPVDDSVNVCQSSPPVNVLVSLLSLLVSLVVLLVVLVVCVVVVVLVNSLSSLVSSLSSLVSSVSSCVSNVNPNVVSNQLSLVSNLSSLLSNLVSCVVVLVLVSNLVSLVSSLVSVVPDDVSSVRDVVSNVSSVVSNVSSVVSVD

pLDDT: mean 93.13, std 8.5, range [42.59, 98.5]